Protein AF-A0A938YT80-F1 (afdb_monomer_lite)

Sequence (241 aa):
METKIYAFLLITLIIGLVGGYIVGSISQQNQAPTLDEAIDAKNEQIATLQSEVQSLNDQIDTKNQQITTLQSEVQNIEEQIDTKNSQIASLQTEVQSLNNQIDAKNEQIATLQSEVQSLNNEIDVKNQQILALELEVDELRVSLEVEGVVWDVAADTANITIRNTGGVNVTITSISLQETYPGAPWIPDTSPDATGWINVGDNKVFVWDGSAVYDLLPATSYAINIDYASIYDTQYLDGTP

Secondary structure (DSSP, 8-state):
-HHHHHHHHHHHHHHHHHHHHHHHHHHHHHHHHHHHHHHHHHHHHHHHHHHHHHHHHHHHHHHHHHHHHHHHHHHHHHHHHHHHHHHHHHHHHHHHHHHHHHHHHHHHHHHHHHHHHHHHHHHHHHHHHHHHHHHHHHHH---EEEEEEEEETTTTEEEEEEEE-SSS-EEE---------S---EEE--STT--SEEE-SSS----------EEE-TT-EEEEEEE--------------

pLDDT: mean 76.22, std 22.53, range [29.78, 98.75]

Structure (mmCIF, N/CA/C/O backbone):
data_AF-A0A938YT80-F1
#
_entry.id   AF-A0A938YT80-F1
#
loop_
_atom_site.group_PDB
_atom_site.id
_atom_site.type_symbol
_atom_site.label_atom_id
_atom_site.label_alt_id
_atom_site.label_comp_id
_atom_site.label_asym_id
_atom_site.label_entity_id
_atom_site.label_seq_id
_atom_site.pdbx_PDB_ins_code
_atom_site.Cartn_x
_atom_site.Cartn_y
_atom_site.Cartn_z
_atom_site.occupancy
_atom_site.B_iso_or_equiv
_atom_site.auth_seq_id
_atom_site.auth_comp_id
_atom_site.auth_asym_id
_atom_site.auth_atom_id
_atom_site.pdbx_PDB_model_num
ATOM 1 N N . MET A 1 1 ? -78.132 -20.299 126.924 1.00 60.69 1 MET A N 1
ATOM 2 C CA . MET A 1 1 ? -77.155 -21.183 126.241 1.00 60.69 1 MET A CA 1
ATOM 3 C C . MET A 1 1 ? -76.872 -20.703 124.815 1.00 60.69 1 MET A C 1
ATOM 5 O O . MET A 1 1 ? -75.733 -20.772 124.378 1.00 60.69 1 MET A O 1
ATOM 9 N N . GLU A 1 2 ? -77.868 -20.125 124.141 1.00 69.56 2 GLU A N 1
ATOM 10 C CA . GLU A 1 2 ? -77.816 -19.699 122.734 1.00 69.56 2 GLU A CA 1
ATOM 11 C C . GLU A 1 2 ? -76.796 -18.587 122.415 1.00 69.56 2 GLU A C 1
ATOM 13 O O . GLU A 1 2 ? -76.057 -18.702 121.443 1.00 69.56 2 GLU A O 1
ATOM 18 N N . THR A 1 3 ? -76.644 -17.555 123.253 1.00 73.75 3 THR A N 1
ATOM 19 C CA . THR A 1 3 ? -75.753 -16.406 122.963 1.00 73.75 3 THR A CA 1
ATOM 20 C C . THR A 1 3 ? -74.271 -16.784 122.844 1.00 73.75 3 THR A C 1
ATOM 22 O O . THR A 1 3 ? -73.545 -16.208 122.039 1.00 73.75 3 THR A O 1
ATOM 25 N N . LYS A 1 4 ? -73.808 -17.782 123.612 1.00 71.81 4 LYS A N 1
ATOM 26 C CA . LYS A 1 4 ? -72.415 -18.264 123.549 1.00 71.81 4 LYS A CA 1
ATOM 27 C C . LYS A 1 4 ? -72.136 -19.066 122.274 1.00 71.81 4 LYS A C 1
ATOM 29 O O . LYS A 1 4 ? -71.022 -19.017 121.764 1.00 71.81 4 LYS A O 1
ATOM 34 N N . ILE A 1 5 ? -73.147 -19.765 121.756 1.00 77.94 5 ILE A N 1
ATOM 35 C CA . ILE A 1 5 ? -73.054 -20.541 120.514 1.00 77.94 5 ILE A CA 1
ATOM 36 C C . ILE A 1 5 ? -72.984 -19.590 119.317 1.00 77.94 5 ILE A C 1
ATOM 38 O O . ILE A 1 5 ? -72.096 -19.736 118.483 1.00 77.94 5 ILE A O 1
ATOM 42 N N . TYR A 1 6 ? -73.835 -18.559 119.277 1.00 78.62 6 TYR A N 1
ATOM 43 C CA . TYR A 1 6 ? -73.759 -17.524 118.241 1.00 78.62 6 TYR A CA 1
ATOM 44 C C . TYR A 1 6 ? -72.433 -16.760 118.274 1.00 78.62 6 TYR A C 1
ATOM 46 O O . TYR A 1 6 ? -71.852 -16.523 117.222 1.00 78.62 6 TYR A O 1
ATOM 54 N N . ALA A 1 7 ? -71.911 -16.434 119.461 1.00 77.38 7 ALA A N 1
ATOM 55 C CA . ALA A 1 7 ? -70.604 -15.790 119.589 1.00 77.38 7 ALA A CA 1
ATOM 56 C C . ALA A 1 7 ? -69.466 -16.676 119.053 1.00 77.38 7 ALA A C 1
ATOM 58 O O . ALA A 1 7 ? -68.596 -16.190 118.338 1.00 77.38 7 ALA A O 1
ATOM 59 N N . PHE A 1 8 ? -69.489 -17.980 119.340 1.00 80.50 8 PHE A N 1
ATOM 60 C CA . PHE A 1 8 ? -68.495 -18.924 118.825 1.00 80.50 8 PHE A CA 1
ATOM 61 C C . PHE A 1 8 ? -68.584 -19.098 117.299 1.00 80.50 8 PHE A C 1
ATOM 63 O O . PHE A 1 8 ? -67.564 -19.083 116.609 1.00 80.50 8 PHE A O 1
ATOM 70 N N . LEU A 1 9 ? -69.798 -19.202 116.752 1.00 81.88 9 LEU A N 1
ATOM 71 C CA . LEU A 1 9 ? -70.026 -19.272 115.304 1.00 81.88 9 LEU A CA 1
ATOM 72 C C . LEU A 1 9 ? -69.608 -17.980 114.589 1.00 81.88 9 LEU A C 1
ATOM 74 O O . LEU A 1 9 ? -69.009 -18.030 113.520 1.00 81.88 9 LEU A O 1
ATOM 78 N N . LEU A 1 10 ? -69.854 -16.820 115.199 1.00 82.25 10 LEU A N 1
ATOM 79 C CA . LEU A 1 10 ? -69.420 -15.533 114.663 1.00 82.25 10 LEU A CA 1
ATOM 80 C C . LEU A 1 10 ? -67.891 -15.413 114.671 1.00 82.25 10 LEU A C 1
ATOM 82 O O . LEU A 1 10 ? -67.305 -14.985 113.685 1.00 82.25 10 LEU A O 1
ATOM 86 N N . ILE A 1 11 ? -67.232 -15.826 115.756 1.00 82.31 11 ILE A N 1
ATOM 87 C CA . ILE A 1 11 ? -65.767 -15.797 115.868 1.00 82.31 11 ILE A CA 1
ATOM 88 C C . ILE A 1 11 ? -65.125 -16.735 114.843 1.00 82.31 11 ILE A C 1
ATOM 90 O O . ILE A 1 11 ? -64.174 -16.344 114.174 1.00 82.31 11 ILE A O 1
ATOM 94 N N . THR A 1 12 ? -65.652 -17.948 114.673 1.00 79.75 12 THR A N 1
ATOM 95 C CA . THR A 1 12 ? -65.137 -18.901 113.674 1.00 79.75 12 THR A CA 1
ATOM 96 C C . THR A 1 12 ? -65.357 -18.412 112.241 1.00 79.75 12 THR A C 1
ATOM 98 O O . THR A 1 12 ? -64.448 -18.531 111.420 1.00 79.75 12 THR A O 1
ATOM 101 N N . LEU A 1 13 ? -66.497 -17.775 111.951 1.00 85.06 13 LEU A N 1
ATOM 102 C CA . LEU A 1 13 ? -66.758 -17.118 110.668 1.00 85.06 13 LEU A CA 1
ATOM 103 C C . LEU A 1 13 ? -65.791 -15.951 110.416 1.00 85.06 13 LEU A C 1
ATOM 105 O O . LEU A 1 13 ? -65.228 -15.846 109.329 1.00 85.06 13 LEU A O 1
ATOM 109 N N . ILE A 1 14 ? -65.565 -15.098 111.419 1.00 84.06 14 ILE A N 1
ATOM 110 C CA . ILE A 1 14 ? -64.641 -13.961 111.325 1.00 84.06 14 ILE A CA 1
ATOM 111 C C . ILE A 1 14 ? -63.209 -14.456 111.109 1.00 84.06 14 ILE A C 1
ATOM 113 O O . ILE A 1 14 ? -62.529 -13.949 110.225 1.00 84.06 14 ILE A O 1
ATOM 117 N N . ILE A 1 15 ? -62.754 -15.470 111.850 1.00 83.00 15 ILE A N 1
ATOM 118 C CA . ILE A 1 15 ? -61.419 -16.061 111.671 1.00 83.00 15 ILE A CA 1
ATOM 119 C C . ILE A 1 15 ? -61.283 -16.683 110.276 1.00 83.00 15 ILE A C 1
ATOM 121 O O . ILE A 1 15 ? -60.249 -16.505 109.639 1.00 83.00 15 ILE A O 1
ATOM 125 N N . GLY A 1 16 ? -62.318 -17.364 109.773 1.00 83.31 16 GLY A N 1
ATOM 126 C CA . GLY A 1 16 ? -62.326 -17.925 108.420 1.00 83.31 16 GLY A CA 1
ATOM 127 C C . GLY A 1 16 ? -62.249 -16.853 107.328 1.00 83.31 16 GLY A C 1
ATOM 128 O O . GLY A 1 16 ? -61.455 -16.982 106.397 1.00 83.31 16 GLY A O 1
ATOM 129 N N . LEU A 1 17 ? -63.016 -15.767 107.465 1.00 86.31 17 LEU A N 1
ATOM 130 C CA . LEU A 1 17 ? -63.001 -14.639 106.528 1.00 86.31 17 LEU A CA 1
ATOM 131 C C . LEU A 1 17 ? -61.673 -13.872 106.569 1.00 86.31 17 LEU A C 1
ATOM 133 O O . LEU A 1 17 ? -61.097 -13.586 105.521 1.00 86.31 17 LEU A O 1
ATOM 137 N N . VAL A 1 18 ? -61.162 -13.575 107.766 1.00 85.69 18 VAL A N 1
ATOM 138 C CA . VAL A 1 18 ? -59.881 -12.880 107.958 1.00 85.69 18 VAL A CA 1
ATOM 139 C C . VAL A 1 18 ? -58.722 -13.753 107.472 1.00 85.69 18 VAL A C 1
ATOM 141 O O . VAL A 1 18 ? -57.864 -13.269 106.742 1.00 85.69 18 VAL A O 1
ATOM 144 N N . GLY A 1 19 ? -58.721 -15.049 107.793 1.00 82.62 19 GLY A N 1
ATOM 145 C CA . GLY A 1 19 ? -57.718 -16.003 107.319 1.00 82.62 19 GLY A CA 1
ATOM 146 C C . GLY A 1 19 ? -57.723 -16.157 105.797 1.00 82.62 19 GLY A C 1
ATOM 147 O O . GLY A 1 19 ? -56.664 -16.101 105.178 1.00 82.62 19 GLY A O 1
ATOM 148 N N . GLY A 1 20 ? -58.903 -16.272 105.177 1.00 83.25 20 GLY A N 1
ATOM 149 C CA . GLY A 1 20 ? -59.042 -16.332 103.719 1.00 83.25 20 GLY A CA 1
ATOM 150 C C . GLY A 1 20 ? -58.566 -15.055 103.019 1.00 83.25 20 GLY A C 1
ATOM 151 O O . GLY A 1 20 ? -57.845 -15.133 102.026 1.00 83.25 20 GLY A O 1
ATOM 152 N N . TYR A 1 21 ? -58.899 -13.882 103.567 1.00 82.94 21 TYR A N 1
ATOM 153 C CA . TYR A 1 21 ? -58.422 -12.594 103.057 1.00 82.94 21 TYR A CA 1
ATOM 154 C C . TYR A 1 21 ? -56.897 -12.462 103.164 1.00 82.94 21 TYR A C 1
ATOM 156 O O . TYR A 1 21 ? -56.249 -12.070 102.194 1.00 82.94 21 TYR A O 1
ATOM 164 N N . ILE A 1 22 ? -56.307 -12.839 104.305 1.00 81.88 22 ILE A N 1
ATOM 165 C CA . ILE A 1 22 ? -54.854 -12.791 104.534 1.00 81.88 22 ILE A CA 1
ATOM 166 C C . ILE A 1 22 ? -54.115 -13.749 103.589 1.00 81.88 22 ILE A C 1
ATOM 168 O O . ILE A 1 22 ? -53.151 -13.355 102.942 1.00 81.88 22 ILE A O 1
ATOM 172 N N . VAL A 1 23 ? -54.575 -14.994 103.445 1.00 80.25 23 VAL A N 1
ATOM 173 C CA . VAL A 1 23 ? -53.939 -15.968 102.540 1.00 80.25 23 VAL A CA 1
ATOM 174 C C . VAL A 1 23 ? -54.066 -15.538 101.076 1.00 80.25 23 VAL A C 1
ATOM 176 O O . VAL A 1 23 ? -53.099 -15.644 100.320 1.00 80.25 23 VAL A O 1
ATOM 179 N N . GLY A 1 24 ? -55.225 -15.007 100.674 1.00 78.00 24 GLY A N 1
ATOM 180 C CA . GLY A 1 24 ? -55.437 -14.481 99.323 1.00 78.00 24 GLY A CA 1
ATOM 181 C C . GLY A 1 24 ? -54.550 -13.274 99.003 1.00 78.00 24 GLY A C 1
ATOM 182 O O . GLY A 1 24 ? -54.001 -13.193 97.906 1.00 78.00 24 GLY A O 1
ATOM 183 N N . SER A 1 25 ? -54.351 -12.373 99.969 1.00 72.50 25 SER A N 1
ATOM 184 C CA . SER A 1 25 ? -53.478 -11.201 99.811 1.00 72.50 25 SER A CA 1
ATOM 185 C C . SER A 1 25 ? -51.989 -11.564 99.819 1.00 72.50 25 SER A C 1
ATOM 187 O O . SER A 1 25 ? -51.255 -11.059 98.976 1.00 72.50 25 SER A O 1
ATOM 189 N N . ILE A 1 26 ? -51.550 -12.510 100.658 1.00 72.06 26 ILE A N 1
ATOM 190 C CA . ILE A 1 26 ? -50.175 -13.048 100.629 1.00 72.06 26 ILE A CA 1
ATOM 191 C C . ILE A 1 26 ? -49.886 -13.762 99.299 1.00 72.06 26 ILE A C 1
ATOM 193 O O . ILE A 1 26 ? -48.804 -13.617 98.734 1.00 72.06 26 ILE A O 1
ATOM 197 N N . SER A 1 27 ? -50.856 -14.509 98.765 1.00 72.69 27 SER A N 1
ATOM 198 C CA . SER A 1 27 ? -50.700 -15.207 97.481 1.00 72.69 27 SER A CA 1
ATOM 199 C C . SER A 1 27 ? -50.581 -14.228 96.308 1.00 72.69 27 SER A C 1
ATOM 201 O O . SER A 1 27 ? -49.706 -14.404 95.467 1.00 72.69 27 SER A O 1
ATOM 203 N N . GLN A 1 28 ? -51.390 -13.160 96.280 1.00 69.62 28 GLN A N 1
ATOM 204 C CA . GLN A 1 28 ? -51.255 -12.079 95.290 1.00 69.62 28 GLN A CA 1
ATOM 205 C C . GLN A 1 28 ? -49.932 -11.315 95.440 1.00 69.62 28 GLN A C 1
ATOM 207 O O . GLN A 1 28 ? -49.276 -11.024 94.442 1.00 69.62 28 GLN A O 1
ATOM 212 N N . GLN A 1 29 ? -49.508 -11.037 96.676 1.00 68.44 29 GLN A N 1
ATOM 213 C CA . GLN A 1 29 ? -48.247 -10.353 96.961 1.00 68.44 29 GLN A CA 1
ATOM 214 C C . GLN A 1 29 ? -47.021 -11.175 96.546 1.00 68.44 29 GLN A C 1
ATOM 216 O O . GLN A 1 29 ? -46.015 -10.587 96.179 1.00 68.44 29 GLN A O 1
ATOM 221 N N . ASN A 1 30 ? -47.096 -12.508 96.556 1.00 69.06 30 ASN A N 1
ATOM 222 C CA . ASN A 1 30 ? -46.019 -13.375 96.068 1.00 69.06 30 ASN A CA 1
ATOM 223 C C . ASN A 1 30 ? -46.041 -13.577 94.541 1.00 69.06 30 ASN A C 1
ATOM 225 O O . ASN A 1 30 ? -45.042 -14.005 93.973 1.00 69.06 30 ASN A O 1
ATOM 229 N N . GLN A 1 31 ? -47.152 -13.264 93.869 1.00 68.88 31 GLN A N 1
ATOM 230 C CA . GLN A 1 31 ? -47.296 -13.394 92.415 1.00 68.88 31 GLN A CA 1
ATOM 231 C C . GLN A 1 31 ? -46.838 -12.128 91.667 1.00 68.88 31 GLN A C 1
ATOM 233 O O . GLN A 1 31 ? -46.284 -12.229 90.574 1.00 68.88 31 GLN A O 1
ATOM 238 N N . ALA A 1 32 ? -47.002 -10.946 92.270 1.00 61.72 32 ALA A N 1
ATOM 239 C CA . ALA A 1 32 ? -46.537 -9.675 91.704 1.00 61.72 32 ALA A CA 1
ATOM 240 C C . ALA A 1 32 ? -45.006 -9.612 91.450 1.00 61.72 32 ALA A C 1
ATOM 242 O O . ALA A 1 32 ? -44.636 -9.294 90.323 1.00 61.72 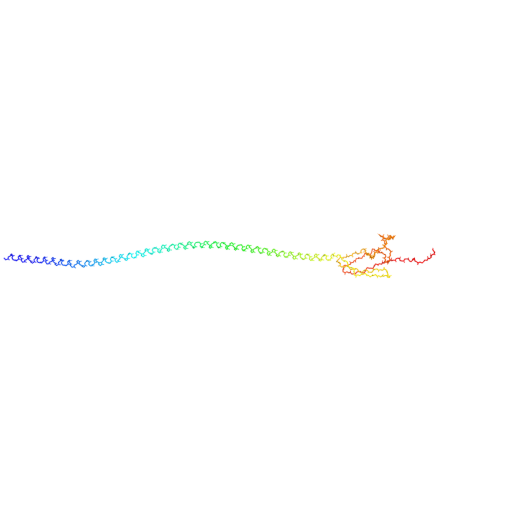32 ALA A O 1
ATOM 243 N N . PRO A 1 33 ? -44.118 -10.030 92.383 1.00 69.38 33 PRO A N 1
ATOM 244 C CA . PRO A 1 33 ? -42.668 -10.048 92.164 1.00 69.38 33 PRO A CA 1
ATOM 245 C C . PRO A 1 33 ? -42.258 -10.898 90.956 1.00 69.38 33 PRO A C 1
ATOM 247 O O . PRO A 1 33 ? -41.375 -10.519 90.198 1.00 69.38 33 PRO A O 1
ATOM 250 N N . THR A 1 34 ? -42.942 -12.025 90.731 1.00 77.88 34 THR A N 1
ATOM 251 C CA . THR A 1 34 ? -42.643 -12.930 89.606 1.00 77.88 34 THR A CA 1
ATOM 252 C C . THR A 1 34 ? -43.107 -12.391 88.252 1.00 77.88 34 THR A C 1
ATOM 254 O O . THR A 1 34 ? -42.567 -12.768 87.214 1.00 77.88 34 THR A O 1
ATOM 257 N N . LEU A 1 35 ? -44.121 -11.520 88.248 1.00 84.69 35 LEU A N 1
ATOM 258 C CA . LEU A 1 35 ? -44.605 -10.866 87.037 1.00 84.69 35 LEU A CA 1
ATOM 259 C C . LEU A 1 35 ? -43.692 -9.695 86.652 1.00 84.69 35 LEU A C 1
ATOM 261 O O . LEU A 1 35 ? -43.399 -9.535 85.470 1.00 84.69 35 LEU A O 1
ATOM 265 N N . AS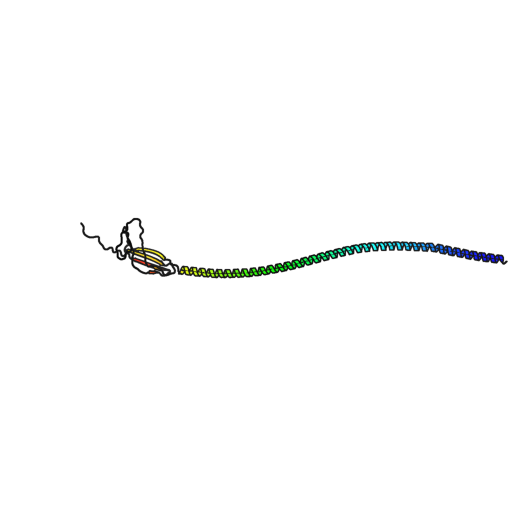P A 1 36 ? -43.211 -8.935 87.639 1.00 88.25 36 ASP A N 1
ATOM 266 C CA . ASP A 1 36 ? -42.256 -7.839 87.441 1.00 88.25 36 ASP A CA 1
ATOM 267 C C . ASP A 1 36 ? -40.928 -8.359 86.865 1.00 88.25 36 ASP A C 1
ATOM 269 O O . ASP A 1 36 ? -40.469 -7.859 85.841 1.00 88.25 36 ASP A O 1
ATOM 273 N N . GLU A 1 37 ? -40.380 -9.452 87.413 1.00 89.19 37 GLU A N 1
ATOM 274 C CA . GLU A 1 37 ? -39.181 -10.113 86.865 1.00 89.19 37 GLU A CA 1
ATOM 275 C C . GLU A 1 37 ? -39.373 -10.574 85.406 1.00 89.19 37 GLU A C 1
ATOM 277 O O . GLU A 1 37 ? -38.472 -10.453 84.572 1.00 89.19 37 GLU A O 1
ATOM 282 N N . ALA A 1 38 ? -40.559 -11.090 85.066 1.00 90.56 38 ALA A N 1
ATOM 283 C CA . ALA A 1 38 ? -40.876 -11.508 83.702 1.00 90.56 38 ALA A CA 1
ATOM 284 C C . ALA A 1 38 ? -41.028 -10.316 82.740 1.00 90.56 38 ALA A C 1
ATOM 286 O O . ALA A 1 38 ? -40.649 -10.422 81.569 1.00 90.56 38 ALA A O 1
ATOM 287 N N . ILE A 1 39 ? -41.578 -9.194 83.214 1.00 93.38 39 ILE A N 1
ATOM 288 C CA . ILE A 1 39 ? -41.675 -7.941 82.458 1.00 93.38 39 ILE A CA 1
ATOM 289 C C . ILE A 1 39 ? -40.276 -7.379 82.200 1.00 93.38 39 ILE A C 1
ATOM 291 O O . ILE A 1 39 ? -39.971 -7.044 81.056 1.00 93.38 39 ILE A O 1
ATOM 295 N N . ASP A 1 40 ? -39.410 -7.345 83.212 1.00 93.94 40 ASP A N 1
ATOM 296 C CA . ASP A 1 40 ? -38.034 -6.863 83.083 1.00 93.94 40 ASP A CA 1
ATOM 297 C C . ASP A 1 40 ? -37.236 -7.704 82.080 1.00 93.94 40 ASP A C 1
ATOM 299 O O . ASP A 1 40 ? -36.654 -7.157 81.141 1.00 93.94 40 ASP A O 1
ATOM 303 N N . ALA A 1 41 ? -37.318 -9.035 82.170 1.00 93.31 41 ALA A N 1
ATOM 304 C CA . ALA A 1 41 ? -36.686 -9.930 81.199 1.00 93.31 41 ALA A CA 1
ATOM 305 C C . ALA A 1 41 ? -37.204 -9.708 79.764 1.00 93.31 41 ALA A C 1
ATOM 307 O O . ALA A 1 41 ? -36.449 -9.783 78.789 1.00 93.31 41 ALA A O 1
ATOM 308 N N . LYS A 1 42 ? -38.503 -9.418 79.599 1.00 95.00 42 LYS A N 1
ATOM 309 C CA . LYS A 1 42 ? -39.074 -9.079 78.288 1.00 95.00 42 LYS A CA 1
ATOM 310 C C . LYS A 1 42 ? -38.614 -7.715 77.791 1.00 95.00 42 LYS A C 1
ATOM 312 O O . LYS A 1 42 ? -38.347 -7.591 76.597 1.00 95.00 42 LYS A O 1
ATOM 317 N N . ASN A 1 43 ? -38.481 -6.728 78.669 1.00 95.62 43 ASN A N 1
ATOM 318 C CA . ASN A 1 43 ? -37.956 -5.409 78.325 1.00 95.62 43 ASN A CA 1
ATOM 319 C C . ASN A 1 43 ? -36.491 -5.492 77.874 1.00 95.62 43 ASN A C 1
ATOM 321 O O . ASN A 1 43 ? -36.140 -4.891 76.861 1.00 95.62 43 ASN A O 1
ATOM 325 N N . GLU A 1 44 ? -35.659 -6.295 78.543 1.00 96.12 44 GLU A N 1
ATOM 326 C CA . GLU A 1 44 ? -34.282 -6.568 78.105 1.00 96.12 44 GLU A CA 1
ATOM 327 C C . GLU A 1 44 ? -34.239 -7.258 76.734 1.00 96.12 44 GLU A C 1
ATOM 329 O O . GLU A 1 44 ? -33.459 -6.874 75.855 1.00 96.12 44 GLU A O 1
ATOM 334 N N . GLN A 1 45 ? -35.115 -8.244 76.509 1.00 96.50 45 GLN A N 1
ATOM 335 C CA . GLN A 1 45 ? -35.233 -8.911 75.212 1.00 96.50 45 GLN A CA 1
ATOM 336 C C . GLN A 1 45 ? -35.650 -7.925 74.107 1.00 96.50 45 GLN A C 1
ATOM 338 O O . GLN A 1 45 ? -35.090 -7.955 73.011 1.00 96.50 45 GLN A O 1
ATOM 343 N N . ILE A 1 46 ? -36.606 -7.034 74.389 1.00 96.62 46 ILE A N 1
ATOM 344 C CA . ILE A 1 46 ? -37.040 -5.981 73.462 1.00 96.62 46 ILE A CA 1
ATOM 345 C C . ILE A 1 46 ? -35.887 -5.022 73.161 1.00 96.62 46 ILE A C 1
ATOM 347 O O . ILE A 1 46 ? -35.646 -4.735 71.992 1.00 96.62 46 ILE A O 1
ATOM 351 N N . ALA A 1 47 ? -35.147 -4.569 74.175 1.00 96.56 47 ALA A N 1
ATOM 352 C CA . ALA A 1 47 ? -34.006 -3.673 73.992 1.00 96.56 47 ALA A CA 1
ATOM 353 C C . ALA A 1 47 ? -32.895 -4.314 73.136 1.00 96.56 47 ALA A C 1
ATOM 355 O O . ALA A 1 47 ? -32.301 -3.660 72.273 1.00 96.56 47 ALA A O 1
ATOM 356 N N . THR A 1 48 ? -32.658 -5.615 73.324 1.00 97.50 48 THR A N 1
ATOM 357 C CA . THR A 1 48 ? -31.708 -6.392 72.513 1.00 97.50 48 THR A CA 1
ATOM 358 C C . THR A 1 48 ? -32.162 -6.466 71.055 1.00 97.50 48 THR A C 1
ATOM 360 O O . THR A 1 48 ? -31.401 -6.113 70.157 1.00 97.50 48 THR A O 1
ATOM 363 N N . LEU A 1 49 ? -33.422 -6.840 70.812 1.00 97.69 49 LEU A N 1
ATOM 364 C CA . LEU A 1 49 ? -33.991 -6.903 69.461 1.00 97.69 49 LEU A CA 1
ATOM 365 C C . LEU A 1 49 ? -34.006 -5.531 68.774 1.00 97.69 49 LEU A C 1
ATOM 367 O O . LEU A 1 49 ? -33.724 -5.439 67.585 1.00 97.69 49 LEU A O 1
ATOM 371 N N . GLN A 1 50 ? -34.297 -4.453 69.507 1.00 97.38 50 GLN A N 1
ATOM 372 C CA . GLN A 1 50 ? -34.224 -3.087 68.979 1.00 97.38 50 GLN A CA 1
ATOM 373 C C . GLN A 1 50 ? -32.802 -2.732 68.527 1.00 97.38 50 GLN A C 1
ATOM 375 O O . GLN A 1 50 ? -32.629 -2.128 67.470 1.00 97.38 50 GLN A O 1
ATOM 380 N N . SER A 1 51 ? -31.791 -3.151 69.290 1.00 97.50 51 SER A N 1
ATOM 381 C CA . SER A 1 51 ? -30.383 -2.949 68.933 1.00 97.50 51 SER A CA 1
ATOM 382 C C . SER A 1 51 ? -29.977 -3.763 67.698 1.00 97.50 51 SER A C 1
ATOM 384 O O . SER A 1 51 ? -29.299 -3.239 66.815 1.00 97.50 51 SER A O 1
ATOM 386 N N . GLU A 1 52 ? -30.428 -5.017 67.583 1.00 97.81 52 GLU A N 1
ATOM 387 C CA . GLU A 1 52 ? -30.209 -5.840 66.383 1.00 97.81 52 GLU A CA 1
ATOM 388 C C . GLU A 1 52 ? -30.882 -5.239 65.145 1.00 97.81 52 GLU A C 1
ATOM 390 O O . GLU A 1 52 ? -30.259 -5.158 64.087 1.00 97.81 52 GLU A O 1
ATOM 395 N N . VAL A 1 53 ? -32.125 -4.764 65.275 1.00 97.88 53 VAL A N 1
ATOM 396 C CA . VAL A 1 53 ? -32.847 -4.088 64.187 1.00 97.88 53 VAL A CA 1
ATOM 397 C C . VAL A 1 53 ? -32.097 -2.839 63.733 1.00 97.88 53 VAL A C 1
ATOM 399 O O . VAL A 1 53 ? -31.939 -2.639 62.530 1.00 97.88 53 VAL A O 1
ATOM 402 N N . GLN A 1 54 ? -31.586 -2.028 64.665 1.00 97.88 54 GLN A N 1
ATOM 403 C CA . GLN A 1 54 ? -30.779 -0.861 64.308 1.00 97.88 54 GLN A CA 1
ATOM 404 C C . GLN A 1 54 ? -29.507 -1.270 63.555 1.00 97.88 54 GLN A C 1
ATOM 406 O O . GLN A 1 54 ? -29.217 -0.713 62.500 1.00 97.88 54 GLN A O 1
ATOM 411 N N . SER A 1 55 ? -28.790 -2.289 64.037 1.00 98.25 55 SER A N 1
ATOM 412 C CA . SER A 1 55 ? -27.584 -2.786 63.367 1.00 98.25 55 SER A CA 1
ATOM 413 C C . SER A 1 55 ? -27.865 -3.324 61.959 1.00 98.25 55 SER A C 1
ATOM 415 O O . SER A 1 55 ? -27.070 -3.110 61.042 1.00 98.25 55 SER A O 1
ATOM 417 N N . LEU A 1 56 ? -28.990 -4.015 61.763 1.00 98.31 56 LEU A N 1
ATOM 418 C CA . LEU A 1 56 ? -29.406 -4.501 60.447 1.00 98.31 56 LEU A CA 1
ATOM 419 C C . LEU A 1 56 ? -29.772 -3.348 59.505 1.00 98.31 56 LEU A C 1
ATOM 421 O O . LEU A 1 56 ? -29.411 -3.405 58.330 1.00 98.31 56 LEU A O 1
ATOM 425 N N . ASN A 1 57 ? -30.426 -2.297 60.006 1.00 98.19 57 ASN A N 1
ATOM 426 C CA . ASN A 1 57 ? -30.721 -1.100 59.215 1.00 98.19 57 ASN A CA 1
ATOM 427 C C . ASN A 1 57 ? -29.434 -0.403 58.754 1.00 98.19 57 ASN A C 1
ATOM 429 O O . ASN A 1 57 ? -29.292 -0.119 57.567 1.00 98.19 57 ASN A O 1
ATOM 433 N N . ASP A 1 58 ? -28.451 -0.235 59.642 1.00 98.38 58 ASP A N 1
ATOM 434 C CA . ASP A 1 58 ? -27.159 0.372 59.290 1.00 98.38 58 ASP A CA 1
ATOM 435 C C . ASP A 1 58 ? -26.407 -0.462 58.225 1.00 98.38 58 ASP A C 1
ATOM 437 O O . ASP A 1 58 ? -25.764 0.071 57.310 1.00 98.38 58 ASP A O 1
ATOM 441 N N . GLN A 1 59 ? -26.506 -1.796 58.305 1.00 98.50 59 GLN A N 1
ATOM 442 C CA . GLN A 1 59 ? -25.960 -2.703 57.292 1.00 98.50 59 GLN A CA 1
ATOM 443 C C . GLN A 1 59 ? -26.690 -2.579 55.950 1.00 98.50 59 GLN A C 1
ATOM 445 O O . GLN A 1 59 ? -26.031 -2.565 54.907 1.00 98.50 59 GLN A O 1
ATOM 450 N N . ILE A 1 60 ? -28.023 -2.476 55.958 1.00 98.38 60 ILE A N 1
ATOM 451 C CA . ILE A 1 60 ? -28.833 -2.246 54.753 1.00 98.38 60 ILE A CA 1
ATOM 452 C C . ILE A 1 60 ? -28.430 -0.927 54.093 1.00 98.38 60 ILE A C 1
ATOM 454 O O . ILE A 1 60 ? -28.166 -0.911 52.892 1.00 98.38 60 ILE A O 1
ATOM 458 N N . ASP A 1 61 ? -28.297 0.151 54.862 1.00 98.44 61 ASP A N 1
ATOM 459 C CA . ASP A 1 61 ? -27.901 1.461 54.340 1.00 98.44 61 ASP A CA 1
ATOM 460 C C . ASP A 1 61 ? -26.504 1.420 53.715 1.00 98.44 61 ASP A C 1
ATOM 462 O O . ASP A 1 61 ? -26.295 1.909 52.601 1.00 98.44 61 ASP A O 1
ATOM 466 N N . THR A 1 62 ? -25.561 0.740 54.371 1.00 98.56 62 THR A N 1
ATOM 467 C CA . THR A 1 62 ? -24.214 0.519 53.827 1.00 98.56 62 THR A CA 1
ATOM 468 C C . THR A 1 62 ? -24.261 -0.267 52.513 1.00 98.56 62 THR A C 1
ATOM 470 O O . THR A 1 62 ? -23.575 0.079 51.548 1.00 98.56 62 THR A O 1
ATOM 473 N N . LYS A 1 63 ? -25.076 -1.326 52.438 1.00 98.50 63 LYS A N 1
ATOM 474 C CA . LYS A 1 63 ? -25.232 -2.132 51.218 1.00 98.50 63 LYS A CA 1
ATOM 475 C C . LYS A 1 63 ? -25.889 -1.343 50.091 1.00 98.50 63 LYS A C 1
ATOM 477 O O . LYS A 1 63 ? -25.444 -1.453 48.953 1.00 98.50 63 LYS A O 1
ATOM 482 N N . ASN A 1 64 ? -26.875 -0.507 50.397 1.00 98.56 64 ASN A N 1
ATOM 483 C CA . ASN A 1 64 ? -27.519 0.368 49.420 1.00 98.56 64 ASN A CA 1
ATOM 484 C C . ASN A 1 64 ? -26.534 1.389 48.836 1.00 98.56 64 ASN A C 1
ATOM 486 O O . ASN A 1 64 ? -26.529 1.616 47.628 1.00 98.56 64 ASN A O 1
ATOM 490 N N . GLN A 1 65 ? -25.647 1.956 49.658 1.00 98.56 65 GLN A N 1
ATOM 491 C CA . GLN A 1 65 ? -24.578 2.830 49.165 1.00 98.56 65 G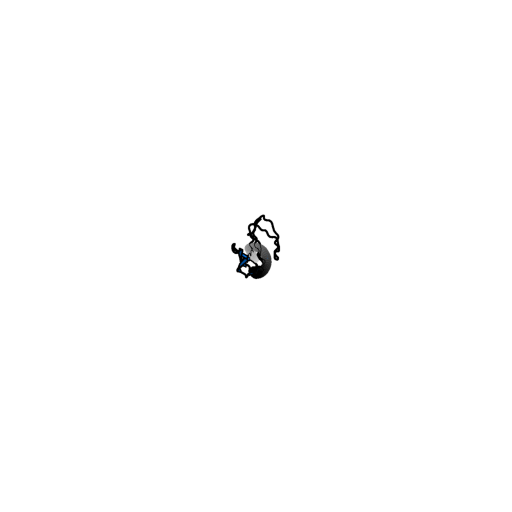LN A CA 1
ATOM 492 C C . GLN A 1 65 ? -23.609 2.076 48.242 1.00 98.56 65 GLN A C 1
ATOM 494 O O . GLN A 1 65 ? -23.282 2.573 47.167 1.00 98.56 65 GLN A O 1
ATOM 499 N N . GLN A 1 66 ? -23.205 0.854 48.612 1.00 98.69 66 GLN A N 1
ATOM 500 C CA . GLN A 1 66 ? -22.356 0.004 47.765 1.00 98.69 66 GLN A CA 1
ATOM 501 C C . GLN A 1 66 ? -23.016 -0.312 46.416 1.00 98.69 66 GLN A C 1
ATOM 503 O O . GLN A 1 66 ? -22.347 -0.256 45.387 1.00 98.69 66 GLN A O 1
ATOM 508 N N . ILE A 1 67 ? -24.319 -0.609 46.410 1.00 98.62 67 ILE A N 1
ATOM 509 C CA . ILE A 1 67 ? -25.085 -0.863 45.182 1.00 98.62 67 ILE A CA 1
ATOM 510 C C . ILE A 1 67 ? -25.077 0.372 44.277 1.00 98.62 67 ILE A C 1
ATOM 512 O O . ILE A 1 67 ? -24.765 0.242 43.097 1.00 98.62 67 ILE A O 1
ATOM 516 N N . THR A 1 68 ? -25.349 1.562 44.818 1.00 98.62 68 THR A N 1
ATOM 517 C CA . THR A 1 68 ? -25.337 2.817 44.047 1.00 98.62 68 THR A CA 1
ATOM 518 C C . THR A 1 68 ? -23.964 3.101 43.427 1.00 98.62 68 THR A C 1
ATOM 520 O O . THR A 1 68 ? -23.874 3.502 42.263 1.00 98.62 68 THR A O 1
ATOM 523 N N . THR A 1 69 ? -22.880 2.855 44.170 1.00 98.62 69 THR A N 1
ATOM 524 C CA . THR A 1 69 ? -21.514 2.991 43.644 1.00 98.62 69 THR A CA 1
ATOM 525 C C . THR A 1 69 ? -21.266 2.012 42.501 1.00 98.62 69 THR A C 1
ATOM 527 O O . THR A 1 69 ? -20.848 2.431 41.425 1.00 98.62 69 THR A O 1
ATOM 530 N N . LEU A 1 70 ? -21.588 0.728 42.690 1.00 98.75 70 LEU A N 1
ATOM 531 C CA . LEU A 1 70 ? -21.400 -0.297 41.659 1.00 98.75 70 LEU A CA 1
ATOM 532 C C . LEU A 1 70 ? -22.229 -0.014 40.400 1.00 98.75 70 LEU A C 1
ATOM 534 O O . LEU A 1 70 ? -21.739 -0.206 39.294 1.00 98.75 70 LEU A O 1
ATOM 538 N N . GLN A 1 71 ? -23.461 0.479 40.543 1.00 98.69 71 GLN A N 1
ATOM 539 C CA . GLN A 1 71 ? -24.285 0.901 39.405 1.00 98.69 71 GLN A CA 1
ATOM 540 C C . GLN A 1 71 ? -23.625 2.033 38.609 1.00 98.69 71 GLN A C 1
ATOM 542 O O . GLN A 1 71 ? -23.649 2.014 37.381 1.00 98.69 71 GLN A O 1
ATOM 547 N N . SER A 1 72 ? -22.994 2.984 39.301 1.00 98.56 72 SER A N 1
ATOM 548 C CA . SER A 1 72 ? -22.282 4.093 38.656 1.00 98.56 72 SER A CA 1
ATOM 549 C C . SER A 1 72 ? -21.016 3.613 37.934 1.00 98.56 72 SER A C 1
ATOM 551 O O . SER A 1 72 ? -20.721 4.066 36.830 1.00 98.56 72 SER A O 1
ATOM 553 N N . GLU A 1 73 ? -20.282 2.665 38.524 1.00 98.75 73 GLU A N 1
ATOM 554 C CA . GLU A 1 73 ? -19.119 2.035 37.884 1.00 98.75 73 GLU A CA 1
ATOM 555 C C . GLU A 1 73 ? -19.517 1.244 36.633 1.00 98.75 73 GLU A C 1
ATOM 557 O O . GLU A 1 73 ? -18.855 1.363 35.603 1.00 98.75 73 GLU A O 1
ATOM 562 N N . VAL A 1 74 ? -20.618 0.484 36.693 1.00 98.69 74 VAL A N 1
ATOM 563 C CA . VAL A 1 74 ? -21.156 -0.251 35.537 1.00 98.69 74 VAL A CA 1
ATOM 564 C C . VAL A 1 74 ? -21.495 0.708 34.401 1.00 98.69 74 VAL A C 1
ATOM 566 O O . VAL A 1 74 ? -21.008 0.506 33.292 1.00 98.69 74 VAL A O 1
ATOM 569 N N . GLN A 1 75 ? -22.235 1.785 34.680 1.00 98.69 75 GLN A N 1
ATOM 570 C CA . GLN A 1 75 ? -22.577 2.781 33.663 1.00 98.69 75 GLN A CA 1
ATOM 571 C C . GLN A 1 75 ? -21.320 3.400 33.028 1.00 98.69 75 GLN A C 1
ATOM 573 O O . GLN A 1 75 ? -21.235 3.552 31.811 1.00 98.69 75 GLN A O 1
ATOM 578 N N . ASN A 1 76 ? -20.305 3.718 33.835 1.00 98.69 76 ASN A N 1
ATOM 579 C CA . ASN A 1 76 ? -19.060 4.271 33.311 1.00 98.69 76 ASN A CA 1
ATOM 580 C C . ASN A 1 76 ? -18.302 3.277 32.413 1.00 98.69 76 ASN A C 1
ATOM 582 O O . ASN A 1 76 ? -17.720 3.673 31.403 1.00 98.69 76 ASN A O 1
ATOM 586 N N . ILE A 1 77 ? -18.301 1.990 32.766 1.00 98.75 77 ILE A N 1
ATOM 587 C CA . ILE A 1 77 ? -17.695 0.936 31.945 1.00 98.75 77 ILE A CA 1
ATOM 588 C C . ILE A 1 77 ? -18.453 0.780 30.620 1.00 98.75 77 ILE A C 1
ATOM 590 O O . ILE A 1 77 ? -17.811 0.646 29.579 1.00 98.75 77 ILE A O 1
ATOM 594 N N . GLU A 1 78 ? -19.785 0.837 30.634 1.00 98.75 78 GLU A N 1
ATOM 595 C CA . GLU A 1 78 ? -20.613 0.790 29.421 1.00 98.75 78 GLU A CA 1
ATOM 596 C C . GLU A 1 78 ? -20.270 1.945 28.463 1.00 98.75 78 GLU A C 1
ATOM 598 O O . GLU A 1 78 ? -19.973 1.709 27.292 1.00 98.75 78 GLU A O 1
ATOM 603 N N . GLU A 1 79 ? -20.163 3.176 28.971 1.00 98.69 79 GLU A N 1
ATOM 604 C CA . GLU A 1 79 ? -19.762 4.348 28.174 1.00 98.69 79 GLU A CA 1
ATOM 605 C C . GLU A 1 79 ? -18.346 4.206 27.577 1.00 98.69 79 GLU A C 1
ATOM 607 O O . GLU A 1 79 ? -18.081 4.593 26.427 1.00 98.69 79 GLU A O 1
ATOM 612 N N . GLN A 1 80 ? -17.412 3.623 28.336 1.00 98.75 80 GLN A N 1
ATOM 613 C CA . GLN A 1 80 ? -16.065 3.332 27.842 1.00 98.75 80 GLN A CA 1
ATOM 614 C C . GLN A 1 80 ? -16.079 2.271 26.735 1.00 98.75 80 GLN A C 1
ATOM 616 O O . GLN A 1 80 ? -15.361 2.422 25.741 1.00 98.75 80 GLN A O 1
ATOM 621 N N . ILE A 1 81 ? -16.890 1.219 26.880 1.00 98.75 81 ILE A N 1
ATOM 622 C CA . ILE A 1 81 ? -17.059 0.170 25.867 1.00 98.75 81 ILE A CA 1
ATOM 623 C C . ILE A 1 81 ? -17.611 0.772 24.572 1.00 98.75 81 ILE A C 1
ATOM 625 O O . ILE A 1 81 ? -17.040 0.534 23.507 1.00 98.75 81 ILE A O 1
ATOM 629 N N . ASP A 1 82 ? -18.642 1.610 24.647 1.00 98.69 82 ASP A N 1
ATOM 630 C CA . ASP A 1 82 ? -19.235 2.261 23.474 1.00 98.69 82 ASP A CA 1
ATOM 631 C C . ASP A 1 82 ? -18.239 3.177 22.751 1.00 98.69 82 ASP A C 1
ATOM 633 O O . ASP A 1 82 ? -18.125 3.166 21.516 1.00 98.69 82 ASP A O 1
ATOM 637 N N . THR A 1 83 ? -17.435 3.913 23.520 1.00 98.75 83 THR A N 1
ATOM 638 C CA . THR A 1 83 ? -16.346 4.735 22.979 1.00 98.75 83 THR A CA 1
ATOM 639 C C . THR A 1 83 ? -15.314 3.871 22.253 1.00 98.75 83 THR A C 1
ATOM 641 O O . THR A 1 83 ? -14.891 4.197 21.141 1.00 98.75 83 THR A O 1
ATOM 644 N N . LYS A 1 84 ? -14.906 2.745 22.852 1.00 98.69 84 LYS A N 1
ATOM 645 C CA . LYS A 1 84 ? -13.935 1.821 22.250 1.00 98.69 84 LYS A CA 1
ATOM 646 C C . LYS A 1 84 ? -14.486 1.158 20.993 1.00 98.69 84 LYS A C 1
ATOM 648 O O . LYS A 1 84 ? -13.769 1.090 19.998 1.00 98.69 84 LYS A O 1
ATOM 653 N N . ASN A 1 85 ? -15.749 0.748 20.994 1.00 98.75 85 ASN A N 1
ATOM 654 C CA . ASN A 1 85 ? -16.415 0.189 19.818 1.00 98.75 85 ASN A CA 1
ATOM 655 C C . ASN A 1 85 ? -16.446 1.192 18.658 1.00 98.75 85 ASN A C 1
ATOM 657 O O . ASN A 1 85 ? -16.131 0.836 17.522 1.00 98.75 85 ASN A O 1
ATOM 661 N N . SER A 1 86 ? -16.727 2.464 18.950 1.00 98.62 86 SER A N 1
ATOM 662 C CA . SER A 1 86 ? -16.686 3.537 17.950 1.00 98.62 86 SER A CA 1
ATOM 663 C C . SER A 1 86 ? -15.275 3.745 17.381 1.00 98.62 86 SER A C 1
ATOM 665 O O . SER A 1 86 ? -15.104 3.887 16.169 1.00 98.62 86 SER A O 1
ATOM 667 N N . GLN A 1 87 ? -14.243 3.700 18.234 1.00 98.75 87 GLN A N 1
ATOM 668 C CA . GLN A 1 87 ? -12.841 3.766 17.799 1.00 98.75 87 GLN A CA 1
ATOM 669 C C . GLN A 1 87 ? -12.465 2.584 16.895 1.00 98.75 87 GLN A C 1
ATOM 671 O O . GLN A 1 87 ? -11.827 2.785 15.863 1.00 98.75 87 GLN A O 1
ATOM 676 N N . ILE A 1 88 ? -12.888 1.367 17.247 1.00 98.75 88 ILE A N 1
ATOM 677 C CA . ILE A 1 88 ? -12.643 0.161 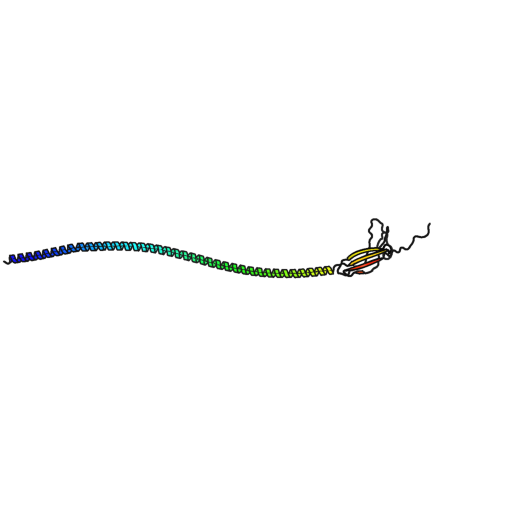16.444 1.00 98.75 88 ILE A CA 1
ATOM 678 C C . ILE A 1 88 ? -13.294 0.289 15.063 1.00 98.75 88 ILE A C 1
ATOM 680 O O . ILE A 1 88 ? -12.626 0.040 14.062 1.00 98.75 88 ILE A O 1
ATOM 684 N N . ALA A 1 89 ? -14.552 0.730 14.986 1.00 98.62 89 ALA A N 1
ATOM 685 C CA . ALA A 1 89 ? -15.250 0.913 13.712 1.00 98.62 89 ALA A CA 1
ATOM 686 C C . ALA A 1 89 ? -14.558 1.955 12.808 1.00 98.62 89 ALA A C 1
ATOM 688 O O . ALA A 1 89 ? -14.418 1.752 11.597 1.00 98.62 89 ALA A O 1
ATOM 689 N N . SER A 1 90 ? -14.066 3.050 13.398 1.00 98.69 90 SER A N 1
ATOM 690 C CA . SER A 1 90 ? -13.285 4.058 12.671 1.00 98.69 90 SER A CA 1
ATOM 691 C C . SER A 1 90 ? -11.982 3.474 12.121 1.00 98.69 90 SER A C 1
ATOM 693 O O . SER A 1 90 ? -11.680 3.654 10.943 1.00 98.69 90 SER A O 1
ATOM 695 N N . LEU A 1 91 ? -11.233 2.732 12.943 1.00 98.75 91 LEU A N 1
ATOM 696 C CA . LEU A 1 91 ? -9.983 2.091 12.524 1.00 98.75 91 LEU A CA 1
ATOM 697 C C . LEU A 1 91 ? -10.212 1.034 11.436 1.00 98.75 91 LEU A C 1
ATOM 699 O O . LEU A 1 91 ? -9.425 0.938 10.501 1.00 98.75 91 LEU A O 1
ATOM 703 N N . GLN A 1 92 ? -11.302 0.266 11.506 1.00 98.75 92 GLN A N 1
ATOM 704 C CA . GLN A 1 92 ? -11.668 -0.688 10.452 1.00 98.75 92 GLN A CA 1
ATOM 705 C C . GLN A 1 92 ? -11.911 0.012 9.109 1.00 98.75 92 GLN A C 1
ATOM 707 O O . GLN A 1 92 ? -11.450 -0.464 8.071 1.00 98.75 92 GLN A O 1
ATOM 712 N N . THR A 1 93 ? -12.581 1.166 9.136 1.00 98.62 93 THR A N 1
ATOM 713 C CA . THR A 1 93 ? -12.813 1.988 7.938 1.00 98.62 93 THR A CA 1
ATOM 714 C C . THR A 1 93 ? -11.498 2.528 7.369 1.00 98.62 93 THR A C 1
ATOM 716 O O . THR A 1 93 ? -11.278 2.491 6.158 1.00 98.62 93 THR A O 1
ATOM 719 N N . GLU A 1 94 ? -10.594 2.994 8.233 1.00 98.75 94 GLU A N 1
ATOM 720 C CA . GLU A 1 94 ? -9.271 3.478 7.829 1.00 98.75 94 GLU A CA 1
ATOM 721 C C . GLU A 1 94 ? -8.425 2.368 7.193 1.00 98.75 94 GLU A C 1
ATOM 723 O O . GLU A 1 94 ? -7.870 2.560 6.111 1.00 98.75 94 GLU A O 1
ATOM 728 N N . VAL A 1 95 ? -8.397 1.177 7.800 1.00 98.75 95 VAL A N 1
ATOM 729 C CA . VAL A 1 95 ? -7.705 0.001 7.249 1.00 98.75 95 VAL A CA 1
ATOM 730 C C . VAL A 1 95 ? -8.251 -0.363 5.869 1.00 98.75 95 VAL A C 1
ATOM 732 O O . VAL A 1 95 ? -7.473 -0.607 4.948 1.00 98.75 95 VAL A O 1
ATOM 735 N N . GLN A 1 96 ? -9.574 -0.357 5.684 1.00 98.69 96 GLN A N 1
ATOM 736 C CA . GLN A 1 96 ? -10.177 -0.625 4.378 1.00 98.69 96 GLN A CA 1
ATOM 737 C C . GLN A 1 96 ? -9.765 0.422 3.330 1.00 98.69 96 GLN A C 1
ATOM 739 O O . GLN A 1 96 ? -9.434 0.067 2.199 1.00 98.69 96 GLN A O 1
ATOM 744 N N . SER A 1 97 ? -9.740 1.704 3.704 1.00 98.69 97 SER A N 1
ATOM 745 C CA . SER A 1 97 ? -9.284 2.787 2.826 1.00 98.69 97 SER A CA 1
ATOM 746 C C . SER A 1 97 ? -7.815 2.628 2.421 1.00 98.69 97 SER A C 1
ATOM 748 O O . SER A 1 97 ? -7.473 2.792 1.249 1.00 98.69 97 SER A O 1
ATOM 750 N N . LEU A 1 98 ? -6.944 2.276 3.370 1.00 98.75 98 LEU A N 1
ATOM 751 C CA . LEU A 1 98 ? -5.524 2.041 3.105 1.00 98.75 98 LEU A CA 1
ATOM 752 C C . LEU A 1 98 ? -5.303 0.835 2.185 1.00 98.75 98 LEU A C 1
ATOM 754 O O . LEU A 1 98 ? -4.492 0.926 1.266 1.00 98.75 98 LEU A O 1
ATOM 758 N N . ASN A 1 99 ? -6.055 -0.254 2.366 1.00 98.75 99 ASN A N 1
ATOM 759 C CA . ASN A 1 99 ? -5.986 -1.411 1.470 1.00 98.75 99 ASN A CA 1
ATOM 760 C C . ASN A 1 99 ? -6.363 -1.035 0.029 1.00 98.75 99 ASN A C 1
ATOM 762 O O . ASN A 1 99 ? -5.611 -1.334 -0.893 1.00 98.75 99 ASN A O 1
ATOM 766 N N . ASN A 1 100 ? -7.447 -0.277 -0.162 1.00 98.56 100 ASN A N 1
ATOM 767 C CA . ASN A 1 100 ? -7.835 0.198 -1.494 1.00 98.56 100 ASN A CA 1
ATOM 768 C C . ASN A 1 100 ? -6.751 1.085 -2.140 1.00 98.56 100 ASN A C 1
ATOM 770 O O . ASN A 1 100 ? -6.532 1.031 -3.350 1.00 98.56 100 ASN A O 1
ATOM 774 N N . GLN A 1 101 ? -6.058 1.912 -1.347 1.00 98.69 101 GLN A N 1
ATOM 775 C CA . GLN A 1 101 ? -4.937 2.720 -1.841 1.00 98.69 101 GLN A CA 1
ATOM 776 C C . GLN A 1 101 ? -3.738 1.858 -2.253 1.00 98.69 101 GLN A C 1
ATOM 778 O O . GLN A 1 101 ? -3.099 2.159 -3.262 1.00 98.69 101 GLN A O 1
ATOM 783 N N . ILE A 1 102 ? -3.435 0.798 -1.498 1.00 98.75 102 ILE A N 1
ATOM 784 C CA . ILE A 1 102 ? -2.380 -0.163 -1.838 1.00 98.75 102 ILE A CA 1
ATOM 785 C C . ILE A 1 102 ? -2.703 -0.855 -3.165 1.00 98.75 102 ILE A C 1
ATOM 787 O O . ILE A 1 102 ? -1.844 -0.894 -4.046 1.00 98.75 102 ILE A O 1
ATOM 791 N N . ASP A 1 103 ? -3.937 -1.324 -3.346 1.00 98.69 103 ASP A N 1
ATOM 792 C CA . ASP A 1 103 ? -4.366 -1.988 -4.582 1.00 98.69 103 ASP A CA 1
ATOM 793 C C . ASP A 1 103 ? -4.230 -1.057 -5.796 1.00 98.69 103 ASP A C 1
ATOM 795 O O . ASP A 1 103 ? -3.584 -1.412 -6.783 1.00 98.69 103 ASP A O 1
ATOM 799 N N . ALA A 1 104 ? -4.704 0.189 -5.682 1.00 98.62 104 ALA A N 1
ATOM 800 C CA . ALA A 1 104 ? -4.553 1.190 -6.739 1.00 98.62 104 ALA A CA 1
ATOM 801 C C . ALA A 1 104 ? -3.077 1.492 -7.067 1.00 98.62 104 ALA A C 1
ATOM 803 O O . ALA A 1 104 ? -2.716 1.723 -8.224 1.00 98.62 104 ALA A O 1
ATOM 804 N N . LYS A 1 105 ? -2.193 1.494 -6.061 1.00 98.69 105 LYS A N 1
ATOM 805 C CA . LYS A 1 105 ? -0.752 1.674 -6.279 1.00 98.69 105 LYS A CA 1
ATOM 806 C C . LYS A 1 105 ? -0.114 0.472 -6.965 1.00 98.69 105 LYS A C 1
ATOM 808 O O . LYS A 1 105 ? 0.732 0.673 -7.835 1.00 98.69 105 LYS A O 1
ATOM 813 N N . ASN A 1 106 ? -0.536 -0.744 -6.638 1.00 98.75 106 ASN A N 1
ATOM 814 C CA . ASN A 1 106 ? -0.061 -1.952 -7.309 1.00 98.75 106 ASN A CA 1
ATOM 815 C C . ASN A 1 106 ? -0.460 -1.970 -8.794 1.00 98.75 106 ASN A C 1
ATOM 817 O O . ASN A 1 106 ? 0.371 -2.293 -9.642 1.00 98.75 106 ASN A O 1
ATOM 821 N N . GLU A 1 107 ? -1.680 -1.541 -9.130 1.00 98.69 107 GLU A N 1
ATOM 822 C CA . GLU A 1 107 ? -2.122 -1.39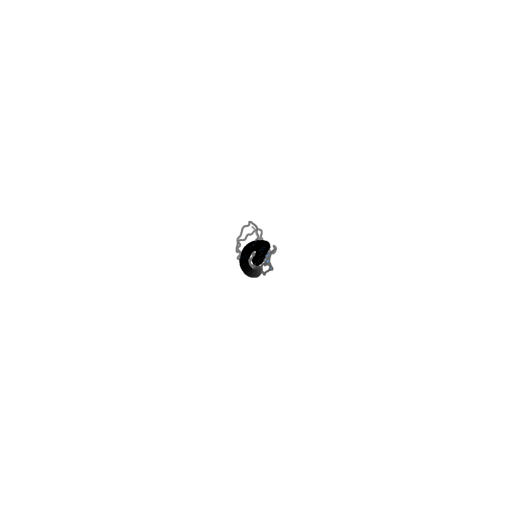5 -10.526 1.00 98.69 107 GLU A CA 1
ATOM 823 C C . GLU A 1 107 ? -1.294 -0.352 -11.298 1.00 98.69 107 GLU A C 1
ATOM 825 O O . GLU A 1 107 ? -0.880 -0.589 -12.439 1.00 98.69 107 GLU A O 1
ATOM 830 N N . GLN A 1 108 ? -0.986 0.789 -10.666 1.00 98.69 108 GLN A N 1
ATOM 831 C CA . GLN A 1 108 ? -0.101 1.807 -11.248 1.00 98.69 108 GLN A CA 1
ATOM 832 C C . GLN A 1 108 ? 1.305 1.251 -11.512 1.00 98.69 108 GLN A C 1
ATOM 834 O O . GLN A 1 108 ? 1.864 1.483 -12.583 1.00 98.69 108 GLN A O 1
ATOM 839 N N . ILE A 1 109 ? 1.866 0.492 -10.566 1.00 98.75 109 ILE A N 1
ATOM 840 C CA . ILE A 1 109 ? 3.182 -0.143 -10.722 1.00 98.75 109 ILE A CA 1
ATOM 841 C C . ILE A 1 109 ? 3.173 -1.129 -11.895 1.00 98.75 109 ILE A C 1
ATOM 843 O O . ILE A 1 109 ? 4.073 -1.072 -12.730 1.00 98.75 109 ILE A O 1
ATOM 847 N N . ALA A 1 110 ? 2.158 -1.990 -12.000 1.00 98.62 110 ALA A N 1
ATOM 848 C CA . ALA A 1 110 ? 2.047 -2.955 -13.095 1.00 98.62 110 ALA A CA 1
ATOM 849 C C . ALA A 1 110 ? 1.946 -2.270 -14.472 1.00 98.62 110 ALA A C 1
ATOM 851 O O . ALA A 1 110 ? 2.558 -2.714 -15.450 1.00 98.62 110 ALA A O 1
ATOM 852 N N . THR A 1 111 ? 1.222 -1.150 -14.540 1.00 98.69 111 THR A N 1
ATOM 853 C CA . THR A 1 111 ? 1.115 -0.334 -15.757 1.00 98.69 111 THR A CA 1
ATOM 854 C C . THR A 1 111 ? 2.474 0.244 -16.152 1.00 98.69 111 THR A C 1
ATOM 856 O O . THR A 1 111 ? 2.913 0.059 -17.285 1.00 98.69 111 THR A O 1
ATOM 859 N N . LEU A 1 112 ? 3.182 0.867 -15.205 1.00 98.75 112 LEU A N 1
ATOM 860 C CA . LEU A 1 112 ? 4.509 1.442 -15.446 1.00 98.75 112 LEU A CA 1
ATOM 861 C C . LEU A 1 112 ? 5.542 0.378 -15.838 1.00 98.75 112 LEU A C 1
ATOM 863 O O . LEU A 1 112 ? 6.372 0.616 -16.709 1.00 98.75 112 LEU A O 1
ATOM 867 N N . GLN A 1 113 ? 5.491 -0.813 -15.237 1.00 98.75 113 GLN A N 1
ATOM 868 C CA . GLN A 1 113 ? 6.361 -1.929 -15.624 1.00 98.75 113 GLN A CA 1
ATOM 869 C C . GLN A 1 113 ? 6.129 -2.359 -17.078 1.00 98.75 113 GLN A C 1
ATOM 871 O O . GLN A 1 113 ? 7.091 -2.612 -17.805 1.00 98.75 113 GLN A O 1
ATOM 876 N N . SER A 1 114 ? 4.867 -2.400 -17.511 1.00 98.56 114 SER A N 1
ATOM 877 C CA . SER A 1 114 ? 4.506 -2.723 -18.896 1.00 98.56 114 SER A CA 1
ATOM 878 C C . SER A 1 114 ? 4.989 -1.644 -19.872 1.00 98.56 114 SER A C 1
ATOM 880 O O . SER A 1 114 ? 5.517 -1.961 -20.936 1.00 98.56 114 SER A O 1
ATOM 882 N N . GLU A 1 115 ? 4.866 -0.369 -19.496 1.00 98.69 115 GLU A N 1
ATOM 883 C CA . GLU A 1 115 ? 5.370 0.760 -20.284 1.00 98.69 115 GLU A CA 1
ATOM 884 C C . GLU A 1 115 ? 6.897 0.714 -20.429 1.00 98.69 115 GLU A C 1
ATOM 886 O O . GLU A 1 115 ? 7.412 0.808 -21.542 1.00 98.69 115 GLU A O 1
ATOM 891 N N . VAL A 1 116 ? 7.626 0.465 -19.336 1.00 98.75 116 VAL A N 1
ATOM 892 C CA . VAL A 1 116 ? 9.088 0.291 -19.362 1.00 98.75 116 VAL A CA 1
ATOM 893 C C . VAL A 1 116 ? 9.494 -0.864 -20.278 1.00 98.75 116 VAL A C 1
ATOM 895 O O . VAL A 1 116 ? 10.433 -0.725 -21.059 1.00 98.75 116 VAL A O 1
ATOM 898 N N . GLN A 1 117 ? 8.786 -1.996 -20.229 1.00 98.69 117 GLN A N 1
ATOM 899 C CA . GLN A 1 117 ? 9.059 -3.117 -21.128 1.00 98.69 117 GLN A CA 1
ATOM 900 C C . GLN A 1 117 ? 8.832 -2.737 -22.598 1.00 98.69 117 GLN A C 1
ATOM 902 O O . GLN A 1 117 ? 9.650 -3.077 -23.451 1.00 98.69 117 GLN A O 1
ATOM 907 N N . SER A 1 118 ? 7.750 -2.013 -22.895 1.00 98.69 118 SER A N 1
ATOM 908 C CA . SER A 1 118 ? 7.466 -1.529 -24.249 1.00 98.69 118 SER A CA 1
ATOM 909 C C . SER A 1 118 ? 8.555 -0.584 -24.756 1.00 98.69 118 SER A C 1
ATOM 911 O O . SER A 1 118 ? 9.020 -0.743 -25.882 1.00 98.69 118 SER A O 1
ATOM 913 N N . LEU A 1 119 ? 8.993 0.363 -23.922 1.00 98.69 119 LEU A N 1
ATOM 914 C CA . LEU A 1 119 ? 10.055 1.309 -24.267 1.00 98.69 119 LEU A CA 1
ATOM 915 C C . LEU A 1 119 ? 11.396 0.607 -24.500 1.00 98.69 119 LEU A C 1
ATOM 917 O O . LEU A 1 119 ? 12.097 0.941 -25.448 1.00 98.69 119 LEU A O 1
ATOM 921 N N . ASN A 1 120 ? 11.738 -0.400 -23.692 1.00 98.69 120 ASN A N 1
ATOM 922 C CA . ASN A 1 120 ? 12.951 -1.193 -23.911 1.00 98.69 120 ASN A CA 1
ATOM 923 C C . ASN A 1 120 ? 12.912 -1.927 -25.259 1.00 98.69 120 ASN A C 1
ATOM 925 O O . ASN A 1 120 ? 13.888 -1.887 -26.002 1.00 98.69 120 ASN A O 1
ATOM 929 N N . ASN A 1 121 ? 11.770 -2.524 -25.618 1.00 98.56 121 ASN A N 1
ATOM 930 C CA . ASN A 1 121 ? 11.612 -3.160 -26.928 1.00 98.56 121 ASN A CA 1
ATOM 931 C C . ASN A 1 121 ? 11.748 -2.144 -28.076 1.00 98.56 121 ASN A C 1
ATOM 933 O O . ASN A 1 121 ? 12.344 -2.451 -29.106 1.00 98.56 121 ASN A O 1
ATOM 937 N N . GLU A 1 122 ? 11.205 -0.933 -27.916 1.00 98.62 122 GLU A N 1
ATOM 938 C CA . GLU A 1 122 ? 11.351 0.131 -28.914 1.00 98.62 122 GLU A CA 1
ATOM 939 C C . GLU A 1 122 ? 12.815 0.567 -29.067 1.00 98.62 122 GLU A C 1
ATOM 941 O O . GLU A 1 122 ? 13.293 0.718 -30.193 1.00 98.62 122 GLU A O 1
ATOM 946 N N . ILE A 1 123 ? 13.544 0.706 -27.956 1.00 98.62 123 ILE A N 1
ATOM 947 C CA . ILE A 1 123 ? 14.983 0.998 -27.953 1.00 98.62 123 ILE A CA 1
ATOM 948 C C . ILE A 1 123 ? 15.757 -0.092 -28.700 1.00 98.62 123 ILE A C 1
ATOM 950 O O . ILE A 1 123 ? 16.585 0.235 -29.548 1.00 98.62 123 ILE A O 1
ATOM 954 N N . ASP A 1 124 ? 15.470 -1.370 -28.451 1.00 98.62 124 ASP A N 1
ATOM 955 C CA . ASP A 1 124 ? 16.141 -2.480 -29.135 1.00 98.62 124 ASP A CA 1
ATOM 956 C C . ASP A 1 124 ? 15.907 -2.440 -30.651 1.00 98.62 124 ASP A C 1
ATOM 958 O O . ASP A 1 124 ? 16.853 -2.565 -31.434 1.00 98.62 124 ASP A O 1
ATOM 962 N N . VAL A 1 125 ? 14.667 -2.185 -31.080 1.00 98.56 125 VAL A N 1
ATOM 963 C CA . VAL A 1 125 ? 14.335 -2.012 -32.503 1.00 98.56 125 VAL A CA 1
ATOM 964 C C . VAL A 1 125 ? 15.081 -0.817 -33.096 1.00 98.56 125 VAL A C 1
ATOM 966 O O . VAL A 1 125 ? 15.617 -0.909 -34.202 1.00 98.56 125 VAL A O 1
ATOM 969 N N . LYS A 1 126 ? 15.151 0.308 -32.379 1.00 98.38 126 LYS A N 1
ATOM 970 C CA . LYS A 1 126 ? 15.878 1.499 -32.837 1.00 98.38 126 LYS A CA 1
ATOM 971 C C . LYS A 1 126 ? 17.377 1.248 -32.945 1.00 98.38 126 LYS A C 1
ATOM 973 O O . LYS A 1 126 ? 17.974 1.659 -33.935 1.00 98.38 126 LYS A O 1
ATOM 978 N N . ASN A 1 127 ? 17.967 0.522 -32.003 1.00 98.50 127 ASN A N 1
ATOM 979 C CA . ASN A 1 127 ? 19.373 0.132 -32.059 1.00 98.50 127 ASN A CA 1
ATOM 980 C C . ASN A 1 127 ? 19.660 -0.768 -33.269 1.00 98.50 127 ASN A C 1
ATOM 982 O O . ASN A 1 127 ? 20.647 -0.556 -33.966 1.00 98.50 127 ASN A O 1
ATOM 986 N N . GLN A 1 128 ? 18.775 -1.720 -33.577 1.00 98.31 128 GLN A N 1
ATOM 987 C CA . GLN A 1 128 ? 18.896 -2.534 -34.792 1.00 98.31 128 GLN A CA 1
ATOM 988 C C . GLN A 1 128 ? 18.793 -1.691 -36.071 1.00 98.31 128 GLN A C 1
ATOM 990 O O . GLN A 1 128 ? 19.548 -1.919 -37.013 1.00 98.31 128 GLN A O 1
ATOM 995 N N . GLN A 1 129 ? 17.891 -0.704 -36.102 1.00 98.25 129 GLN A N 1
ATOM 996 C CA . GLN A 1 129 ? 17.772 0.233 -37.226 1.00 98.25 129 GLN A CA 1
ATOM 997 C C . GLN A 1 129 ? 19.035 1.083 -37.401 1.00 98.25 129 GLN A C 1
ATOM 999 O O . GLN A 1 129 ? 19.476 1.274 -38.529 1.00 98.25 129 GLN A O 1
ATOM 1004 N N . ILE A 1 130 ? 19.627 1.568 -36.304 1.00 98.25 130 ILE A N 1
ATOM 1005 C CA . ILE A 1 130 ? 20.882 2.330 -36.336 1.00 98.25 130 ILE A CA 1
ATOM 1006 C C . ILE A 1 130 ? 22.013 1.466 -36.892 1.00 98.25 130 ILE A C 1
ATOM 1008 O O . ILE A 1 130 ? 22.663 1.893 -37.835 1.00 98.25 130 ILE A O 1
ATOM 1012 N N . LEU A 1 131 ? 22.191 0.240 -36.390 1.00 97.81 131 LEU A N 1
ATOM 1013 C CA . LEU A 1 131 ? 23.222 -0.676 -36.894 1.00 97.81 131 LEU A CA 1
ATOM 1014 C C . LEU A 1 131 ? 23.054 -0.971 -38.391 1.00 97.81 131 LEU A C 1
ATOM 1016 O O . LEU A 1 131 ? 24.034 -1.019 -39.127 1.00 97.81 131 LEU A O 1
ATOM 1020 N N . ALA A 1 132 ? 21.815 -1.158 -38.853 1.00 97.25 132 ALA A N 1
ATOM 1021 C CA . ALA A 1 132 ? 21.539 -1.365 -40.271 1.00 97.25 132 ALA A CA 1
ATOM 1022 C C . ALA A 1 132 ? 21.914 -0.135 -41.116 1.00 97.25 132 ALA A C 1
ATOM 1024 O O . ALA A 1 132 ? 22.522 -0.286 -42.171 1.00 97.25 132 ALA A O 1
ATOM 1025 N N . LEU A 1 133 ? 21.594 1.070 -40.635 1.00 96.88 133 LEU A N 1
ATOM 1026 C CA . LEU A 1 133 ? 21.956 2.322 -41.303 1.00 96.88 133 LEU A CA 1
ATOM 1027 C C . LEU A 1 133 ? 23.468 2.574 -41.292 1.00 96.88 133 LEU A C 1
ATOM 1029 O O . LEU A 1 133 ? 24.002 3.061 -42.280 1.00 96.88 133 LEU A O 1
ATOM 1033 N N . GLU A 1 134 ? 24.166 2.248 -40.203 1.00 95.31 134 GLU A N 1
ATOM 1034 C CA . GLU A 1 134 ? 25.628 2.354 -40.124 1.00 95.31 134 GLU A CA 1
ATOM 1035 C C . GLU A 1 134 ? 26.303 1.454 -41.168 1.00 95.31 134 GLU A C 1
ATOM 1037 O O . GLU A 1 134 ? 27.197 1.911 -41.878 1.00 95.31 134 GLU A O 1
ATOM 1042 N N . LEU A 1 135 ? 25.817 0.218 -41.334 1.00 91.44 135 LEU A N 1
ATOM 1043 C CA . LEU A 1 135 ? 26.295 -0.692 -42.380 1.00 91.44 135 LEU A CA 1
ATOM 1044 C C . LEU A 1 135 ? 26.014 -0.155 -43.789 1.00 91.44 135 LEU A C 1
ATOM 1046 O O . LEU A 1 135 ? 26.902 -0.177 -44.636 1.00 91.44 135 LEU A O 1
ATOM 1050 N N . GLU A 1 136 ? 24.809 0.362 -44.036 1.00 92.81 136 GLU A N 1
ATOM 1051 C CA . GLU A 1 136 ? 24.455 0.958 -45.331 1.00 92.81 136 GLU A CA 1
ATOM 1052 C C . GLU A 1 136 ? 25.344 2.170 -45.658 1.00 92.81 136 GLU A C 1
ATOM 1054 O O . GLU A 1 136 ? 25.802 2.330 -46.790 1.00 92.81 136 GLU A O 1
ATOM 1059 N N . VAL A 1 137 ? 25.642 3.015 -44.666 1.00 90.00 137 VAL A N 1
ATOM 1060 C CA . VAL A 1 137 ? 26.550 4.158 -44.834 1.00 90.00 137 VAL A CA 1
ATOM 1061 C C . VAL A 1 137 ? 27.966 3.697 -45.179 1.00 90.00 137 VAL A C 1
ATOM 1063 O O . VAL A 1 137 ? 28.585 4.284 -46.070 1.00 90.00 137 VAL A O 1
ATOM 1066 N N . ASP A 1 138 ? 28.476 2.658 -44.518 1.00 85.25 138 ASP A N 1
ATOM 1067 C CA . ASP A 1 138 ? 29.794 2.096 -44.825 1.00 85.25 138 ASP A CA 1
ATOM 1068 C C . ASP A 1 138 ? 29.846 1.501 -46.244 1.00 85.25 138 ASP A C 1
ATOM 1070 O O . ASP A 1 138 ? 30.818 1.731 -46.970 1.00 85.25 138 ASP A O 1
ATOM 1074 N N . GLU A 1 139 ? 28.786 0.815 -46.683 1.00 81.06 139 GLU A N 1
ATOM 1075 C CA . GLU A 1 139 ? 28.660 0.294 -48.052 1.00 81.06 139 GLU A CA 1
ATOM 1076 C C . GLU A 1 139 ? 28.601 1.409 -49.109 1.00 81.06 139 GLU A C 1
ATOM 1078 O O . GLU A 1 139 ? 29.124 1.252 -50.212 1.00 81.06 139 GLU A O 1
ATOM 1083 N N . LEU A 1 140 ? 28.010 2.561 -48.789 1.00 85.12 140 LEU A N 1
ATOM 1084 C CA . LEU A 1 140 ? 27.879 3.685 -49.724 1.00 85.12 140 LEU A CA 1
ATOM 1085 C C . LEU A 1 140 ? 29.067 4.658 -49.706 1.00 85.12 140 LEU A C 1
ATOM 1087 O O . LEU A 1 140 ? 29.113 5.607 -50.497 1.00 85.12 140 LEU A O 1
ATOM 1091 N N . ARG A 1 141 ? 30.043 4.455 -48.820 1.00 85.62 141 ARG A N 1
ATOM 1092 C CA . ARG A 1 141 ? 31.160 5.383 -48.649 1.00 85.62 141 ARG A CA 1
ATOM 1093 C C . ARG A 1 141 ? 32.091 5.365 -49.864 1.00 85.62 141 ARG A C 1
ATOM 1095 O O . ARG A 1 141 ? 32.628 4.327 -50.236 1.00 85.62 141 ARG A O 1
ATOM 1102 N N . VAL A 1 142 ? 32.371 6.541 -50.426 1.00 78.25 142 VAL A N 1
ATOM 1103 C CA . VAL A 1 142 ? 33.472 6.757 -51.382 1.00 78.25 142 VAL A CA 1
ATOM 1104 C C . VAL A 1 142 ? 34.763 6.994 -50.600 1.00 78.25 142 VAL A C 1
ATOM 1106 O O . VAL A 1 142 ? 34.807 7.860 -49.727 1.00 78.25 142 VAL A O 1
ATOM 1109 N N . SER A 1 143 ? 35.825 6.244 -50.895 1.00 79.25 143 SER A N 1
ATOM 1110 C CA . SER A 1 143 ? 37.134 6.419 -50.256 1.00 79.25 143 SER A CA 1
ATOM 1111 C C . SER A 1 143 ? 38.233 5.861 -51.157 1.00 79.25 143 SER A C 1
ATOM 1113 O O . SER A 1 143 ? 38.142 4.725 -51.613 1.00 79.25 143 SER A O 1
ATOM 1115 N N . LEU A 1 144 ? 39.271 6.654 -51.417 1.00 76.00 144 LEU A N 1
ATOM 1116 C CA . LEU A 1 144 ? 40.445 6.241 -52.185 1.00 76.00 144 LEU A CA 1
ATOM 1117 C C . LEU A 1 144 ? 41.701 6.439 -51.337 1.00 76.00 144 LEU A C 1
ATOM 1119 O O . LEU A 1 144 ? 41.824 7.439 -50.631 1.00 76.00 144 LEU A O 1
ATOM 1123 N N . GLU A 1 145 ? 42.641 5.509 -51.443 1.00 76.06 145 GLU A N 1
ATOM 1124 C CA . GLU A 1 145 ? 43.958 5.584 -50.814 1.00 76.06 145 GLU A CA 1
ATOM 1125 C C . GLU A 1 145 ? 45.049 5.403 -51.873 1.00 76.06 145 GLU A C 1
ATOM 1127 O O . GLU A 1 145 ? 44.945 4.536 -52.740 1.00 76.06 145 GLU A O 1
ATOM 1132 N N . VAL A 1 146 ? 46.096 6.227 -51.820 1.00 78.00 146 VAL A N 1
ATOM 1133 C CA . VAL A 1 146 ? 47.277 6.068 -52.678 1.00 78.00 146 VAL A CA 1
ATOM 1134 C C . VAL A 1 146 ? 48.272 5.179 -51.937 1.00 78.00 146 VAL A C 1
ATOM 1136 O O . VAL A 1 146 ? 48.902 5.619 -50.979 1.00 78.00 146 VAL A O 1
ATOM 1139 N N . GLU A 1 147 ? 48.403 3.926 -52.372 1.00 73.69 147 GLU A N 1
ATOM 1140 C CA . GLU A 1 147 ? 49.276 2.927 -51.736 1.00 73.69 147 GLU A CA 1
ATOM 1141 C C . GLU A 1 147 ? 50.741 3.074 -52.174 1.00 73.69 147 GLU A C 1
ATOM 1143 O O . GLU A 1 147 ? 51.655 2.647 -51.468 1.00 73.69 147 GLU A O 1
ATOM 1148 N N . GLY A 1 148 ? 50.989 3.684 -53.336 1.00 70.50 148 GLY A N 1
ATOM 1149 C CA . GLY A 1 148 ? 52.345 3.895 -53.824 1.00 70.50 148 GLY A CA 1
ATOM 1150 C C . GLY A 1 148 ? 52.419 4.808 -55.037 1.00 70.50 148 GLY A C 1
ATOM 1151 O O . GLY A 1 148 ? 51.521 4.830 -55.875 1.00 70.50 148 GLY A O 1
ATOM 1152 N N . VAL A 1 149 ? 53.529 5.537 -55.130 1.00 75.56 149 VAL A N 1
ATOM 1153 C CA . VAL A 1 149 ? 53.916 6.314 -56.309 1.00 75.56 149 VAL A CA 1
ATOM 1154 C C . VAL A 1 149 ? 55.360 5.953 -56.627 1.00 75.56 149 VAL A C 1
ATOM 1156 O O . VAL A 1 149 ? 56.246 6.148 -55.796 1.00 75.56 149 VAL A O 1
ATOM 1159 N N . VAL A 1 150 ? 55.595 5.401 -57.814 1.00 73.56 150 VAL A N 1
ATOM 1160 C CA . VAL A 1 150 ? 56.932 5.061 -58.306 1.00 73.56 150 VAL A CA 1
ATOM 1161 C C . VAL A 1 150 ? 57.179 5.829 -59.591 1.00 73.56 150 VAL A C 1
ATOM 1163 O O . VAL A 1 150 ? 56.460 5.652 -60.572 1.00 73.56 150 VAL A O 1
ATOM 1166 N N . TRP A 1 151 ? 58.207 6.669 -59.578 1.00 70.25 151 TRP A N 1
ATOM 1167 C CA . TRP A 1 151 ? 58.640 7.418 -60.748 1.00 70.25 151 TRP A CA 1
ATOM 1168 C C . TRP A 1 151 ? 59.736 6.654 -61.494 1.00 70.25 151 TRP A C 1
ATOM 1170 O O . TRP A 1 151 ? 60.776 6.335 -60.910 1.00 70.25 151 TRP A O 1
ATOM 1180 N N . ASP A 1 152 ? 59.512 6.370 -62.775 1.00 66.00 152 ASP A N 1
ATOM 1181 C CA . ASP A 1 152 ? 60.539 5.884 -63.690 1.00 66.00 152 ASP A CA 1
ATOM 1182 C C . ASP A 1 152 ? 61.088 7.063 -64.498 1.00 66.00 152 ASP A C 1
ATOM 1184 O O . ASP A 1 152 ? 60.481 7.530 -65.460 1.00 66.00 152 ASP A O 1
ATOM 1188 N N . VAL A 1 153 ? 62.268 7.539 -64.097 1.00 62.06 153 VAL A N 1
ATOM 1189 C CA . VAL A 1 153 ? 62.954 8.675 -64.731 1.00 62.06 153 VAL A CA 1
ATOM 1190 C C . VAL A 1 153 ? 63.335 8.380 -66.185 1.00 62.06 153 VAL A C 1
ATOM 1192 O O . VAL A 1 153 ? 63.375 9.299 -67.000 1.00 62.06 153 VAL A O 1
ATOM 1195 N N . ALA A 1 154 ? 63.665 7.125 -66.506 1.00 57.62 154 ALA A N 1
ATOM 1196 C CA . ALA A 1 154 ? 64.178 6.752 -67.820 1.00 57.62 154 ALA A CA 1
ATOM 1197 C C . ALA A 1 154 ? 63.053 6.617 -68.847 1.00 57.62 154 ALA A C 1
ATOM 1199 O O . ALA A 1 154 ? 63.225 7.023 -69.994 1.00 57.62 154 ALA A O 1
ATOM 1200 N N . ALA A 1 155 ? 61.920 6.058 -68.423 1.00 55.16 155 ALA A N 1
ATOM 1201 C CA . ALA A 1 155 ? 60.715 5.979 -69.240 1.00 55.16 155 ALA A CA 1
ATOM 1202 C C . ALA A 1 155 ? 59.886 7.268 -69.203 1.00 55.16 155 ALA A C 1
ATOM 1204 O O . ALA A 1 155 ? 58.963 7.393 -69.994 1.00 55.16 155 ALA A O 1
ATOM 1205 N N . ASP A 1 156 ? 60.210 8.197 -68.297 1.00 62.72 156 ASP A N 1
ATOM 1206 C CA . ASP A 1 156 ? 59.396 9.377 -68.015 1.00 62.72 156 ASP A CA 1
ATOM 1207 C C . ASP A 1 156 ? 57.951 8.968 -67.698 1.00 62.72 156 ASP A C 1
ATOM 1209 O O . ASP A 1 156 ? 57.002 9.427 -68.312 1.00 62.72 156 ASP A O 1
ATOM 1213 N N . THR A 1 157 ? 57.760 8.020 -66.780 1.00 58.91 157 THR A N 1
ATOM 1214 C CA . THR A 1 157 ? 56.411 7.561 -66.413 1.00 58.91 157 THR A CA 1
ATOM 1215 C C . THR A 1 157 ? 56.229 7.513 -64.902 1.00 58.91 157 THR A C 1
ATOM 1217 O O . THR A 1 157 ? 57.150 7.175 -64.152 1.00 58.91 157 THR A O 1
ATOM 1220 N N . ALA A 1 158 ? 55.017 7.828 -64.441 1.00 62.69 158 ALA A N 1
ATOM 1221 C CA . ALA A 1 158 ? 54.604 7.644 -63.053 1.00 62.69 158 ALA A CA 1
ATOM 1222 C C . ALA A 1 158 ? 53.700 6.416 -62.951 1.00 62.69 158 ALA A C 1
ATOM 1224 O O . ALA A 1 158 ? 52.636 6.366 -63.563 1.00 62.69 158 ALA A O 1
ATOM 1225 N N . ASN A 1 159 ? 54.081 5.450 -62.122 1.00 65.31 159 ASN A N 1
ATOM 1226 C CA . ASN A 1 159 ? 53.195 4.367 -61.717 1.00 65.31 159 ASN A CA 1
ATOM 1227 C C . ASN A 1 159 ? 52.558 4.724 -60.377 1.00 65.31 159 ASN A C 1
ATOM 1229 O O . ASN A 1 159 ? 53.249 4.796 -59.358 1.00 65.31 159 ASN A O 1
ATOM 1233 N N . ILE A 1 160 ? 51.244 4.938 -60.379 1.00 69.50 160 ILE A N 1
ATOM 1234 C CA . ILE A 1 160 ? 50.469 5.211 -59.170 1.00 69.50 160 ILE A CA 1
ATOM 1235 C C . ILE A 1 160 ? 49.625 3.984 -58.855 1.00 69.50 160 ILE A C 1
ATOM 1237 O O . ILE A 1 160 ? 48.824 3.541 -59.678 1.00 69.50 160 ILE A O 1
ATOM 1241 N N . THR A 1 161 ? 49.775 3.457 -57.646 1.00 69.88 161 THR A N 1
ATOM 1242 C CA . THR A 1 161 ? 48.884 2.429 -57.115 1.00 69.88 161 THR A CA 1
ATOM 1243 C C . THR A 1 161 ? 47.818 3.105 -56.267 1.00 69.88 161 THR A C 1
ATOM 1245 O O . THR A 1 161 ? 48.124 3.677 -55.219 1.00 69.88 161 THR A O 1
ATOM 1248 N N . ILE A 1 162 ? 46.568 3.038 -56.719 1.00 72.62 162 ILE A N 1
ATOM 1249 C CA . ILE A 1 162 ? 45.404 3.547 -55.987 1.00 72.62 162 ILE A CA 1
ATOM 1250 C C . ILE A 1 162 ? 44.551 2.360 -55.569 1.00 72.62 162 ILE A C 1
ATOM 1252 O O . ILE A 1 162 ? 44.281 1.458 -56.364 1.00 72.62 162 ILE A O 1
ATOM 1256 N N . ARG A 1 163 ? 44.085 2.384 -54.328 1.00 72.06 163 ARG A N 1
ATOM 1257 C CA . ARG A 1 163 ? 43.107 1.440 -53.814 1.00 72.06 163 ARG A CA 1
ATOM 1258 C C . ARG A 1 163 ? 41.793 2.138 -53.540 1.00 72.06 163 ARG A C 1
ATOM 1260 O O . ARG A 1 163 ? 41.749 3.146 -52.837 1.00 72.06 163 ARG A O 1
ATOM 1267 N N . ASN A 1 164 ? 40.711 1.558 -54.049 1.00 78.00 164 ASN A N 1
ATOM 1268 C CA . ASN A 1 164 ? 39.380 1.925 -53.599 1.00 78.00 164 ASN A CA 1
ATOM 1269 C C . ASN A 1 164 ? 39.116 1.250 -52.250 1.00 78.00 164 ASN A C 1
ATOM 1271 O O . ASN A 1 164 ? 38.967 0.031 -52.163 1.00 78.00 164 ASN A O 1
ATOM 1275 N N . THR A 1 165 ? 39.129 2.050 -51.189 1.00 79.69 165 THR A N 1
ATOM 1276 C CA . THR A 1 165 ? 38.851 1.616 -49.815 1.00 79.69 165 THR A CA 1
ATOM 1277 C C . THR A 1 165 ? 37.398 1.874 -49.413 1.00 79.69 165 THR A C 1
ATOM 1279 O O . THR A 1 165 ? 37.009 1.538 -48.297 1.00 79.69 165 THR A O 1
ATOM 1282 N N . GLY A 1 166 ? 36.604 2.471 -50.306 1.00 79.62 166 GLY A N 1
ATOM 1283 C CA . GLY A 1 166 ? 35.166 2.665 -50.163 1.00 79.62 166 GLY A CA 1
ATOM 1284 C C . GLY A 1 166 ? 34.351 1.473 -50.668 1.00 79.62 166 GLY A C 1
ATOM 1285 O O . GLY A 1 166 ? 34.888 0.549 -51.281 1.00 79.62 166 GLY A O 1
ATOM 1286 N N . GLY A 1 167 ? 33.044 1.497 -50.403 1.00 77.56 167 GLY A N 1
ATOM 1287 C CA . GLY A 1 167 ? 32.107 0.432 -50.773 1.00 77.56 167 GLY A CA 1
ATOM 1288 C C . GLY A 1 167 ? 31.442 0.605 -52.145 1.00 77.56 167 GLY A C 1
ATOM 1289 O O . GLY A 1 167 ? 30.817 -0.328 -52.645 1.00 77.56 167 GLY A O 1
ATOM 1290 N N . VAL A 1 168 ? 31.629 1.752 -52.806 1.00 81.31 168 VAL A N 1
ATOM 1291 C CA . VAL A 1 168 ? 31.072 2.030 -54.142 1.00 81.31 168 VAL A CA 1
ATOM 1292 C C . VAL A 1 168 ? 32.147 2.075 -55.219 1.00 81.31 168 VAL A C 1
ATOM 1294 O O . VAL A 1 168 ? 33.308 2.370 -54.942 1.00 81.31 168 VAL A O 1
ATOM 1297 N N . ASN A 1 169 ? 31.752 1.830 -56.469 1.00 75.94 169 ASN A N 1
ATOM 1298 C CA . ASN A 1 169 ? 32.635 2.016 -57.618 1.00 75.94 169 ASN A CA 1
ATOM 1299 C C . ASN A 1 169 ? 33.038 3.489 -57.742 1.00 75.94 169 ASN A C 1
ATOM 1301 O O . ASN A 1 169 ? 32.189 4.379 -57.661 1.00 75.94 169 ASN A O 1
ATOM 1305 N N . VAL A 1 170 ? 34.323 3.737 -57.986 1.00 75.00 170 VAL A N 1
ATOM 1306 C CA . VAL A 1 170 ? 34.845 5.087 -58.204 1.00 75.00 170 VAL A CA 1
ATOM 1307 C C . VAL A 1 170 ? 35.433 5.173 -59.598 1.00 75.00 170 VAL A C 1
ATOM 1309 O O . VAL A 1 170 ? 36.347 4.424 -59.937 1.00 75.00 170 VAL A O 1
ATOM 1312 N N . THR A 1 171 ? 34.920 6.109 -60.387 1.00 72.31 171 THR A N 1
ATOM 1313 C CA . THR A 1 171 ? 35.458 6.418 -61.707 1.00 72.31 171 THR A CA 1
ATOM 1314 C C . THR A 1 171 ? 36.437 7.578 -61.589 1.00 72.31 171 THR A C 1
ATOM 1316 O O . THR A 1 171 ? 36.053 8.685 -61.204 1.00 72.31 171 THR A O 1
ATOM 1319 N N . ILE A 1 172 ? 37.701 7.339 -61.932 1.00 67.38 172 ILE A N 1
ATOM 1320 C CA . ILE A 1 172 ? 38.703 8.403 -62.026 1.00 67.38 172 ILE A CA 1
ATOM 1321 C C . ILE A 1 172 ? 38.686 8.950 -63.452 1.00 67.38 172 ILE A C 1
ATOM 1323 O O . ILE A 1 172 ? 38.982 8.227 -64.401 1.00 67.38 172 ILE A O 1
ATOM 1327 N N . THR A 1 173 ? 38.323 10.225 -63.595 1.00 61.84 173 THR A N 1
ATOM 1328 C CA . THR A 1 173 ? 38.243 10.912 -64.895 1.00 61.84 173 THR A CA 1
ATOM 1329 C C . THR A 1 173 ? 39.520 11.659 -65.259 1.00 61.84 173 THR A C 1
ATOM 1331 O O . THR A 1 173 ? 39.753 11.928 -66.431 1.00 61.84 173 THR A O 1
ATOM 1334 N N . SER A 1 174 ? 40.331 12.029 -64.267 1.00 61.31 174 SER A N 1
ATOM 1335 C CA . SER A 1 174 ? 41.632 12.662 -64.471 1.00 61.31 174 SER A CA 1
ATOM 1336 C C . SER A 1 174 ? 42.528 12.470 -63.249 1.00 61.31 174 SER A C 1
ATOM 1338 O O . SER A 1 174 ? 42.050 12.370 -62.116 1.00 61.31 174 SER A O 1
ATOM 1340 N N . ILE A 1 175 ? 43.840 12.419 -63.480 1.00 60.66 175 ILE A N 1
ATOM 1341 C CA . ILE A 1 175 ? 44.870 12.413 -62.439 1.00 60.66 175 ILE A CA 1
ATOM 1342 C C . ILE A 1 175 ? 45.888 13.487 -62.809 1.00 60.66 175 ILE A C 1
ATOM 1344 O O . ILE A 1 175 ? 46.408 13.489 -63.919 1.00 60.66 175 ILE A O 1
ATOM 1348 N N . SER A 1 176 ? 46.166 14.401 -61.879 1.00 57.66 176 SER A N 1
ATOM 1349 C CA . SER A 1 176 ? 47.164 15.457 -62.051 1.00 57.66 176 SER A CA 1
ATOM 1350 C C . SER A 1 176 ? 48.270 15.283 -61.022 1.00 57.66 176 SER A C 1
ATOM 1352 O O . SER A 1 176 ? 47.998 15.101 -59.836 1.00 57.66 176 SER A O 1
ATOM 1354 N N . LEU A 1 177 ? 49.516 15.387 -61.471 1.00 54.44 177 LEU A N 1
ATOM 1355 C CA . LEU A 1 177 ? 50.700 15.424 -60.621 1.00 54.44 177 LEU A CA 1
ATOM 1356 C C . LEU A 1 177 ? 51.229 16.861 -60.604 1.00 54.44 177 LEU A C 1
ATOM 1358 O O . LEU A 1 177 ? 51.319 17.494 -61.653 1.00 54.44 177 LEU A O 1
ATOM 1362 N N . GLN A 1 178 ? 51.532 17.393 -59.420 1.00 48.62 178 GLN A N 1
ATOM 1363 C CA . GLN A 1 178 ? 52.126 18.721 -59.268 1.00 48.62 178 GLN A CA 1
ATOM 1364 C C . GLN A 1 178 ? 53.474 18.597 -58.560 1.00 48.62 178 GLN A C 1
ATOM 1366 O O . GLN A 1 178 ? 53.543 18.117 -57.429 1.00 48.62 178 GLN A O 1
ATOM 1371 N N . GLU A 1 179 ? 54.533 19.090 -59.198 1.00 45.78 179 GLU A N 1
ATOM 1372 C CA . GLU A 1 179 ? 55.797 19.363 -58.519 1.00 45.78 179 GLU A CA 1
ATOM 1373 C C . GLU A 1 179 ? 55.689 20.689 -57.756 1.00 45.78 179 GLU A C 1
ATOM 1375 O O . GLU A 1 179 ? 55.291 21.721 -58.302 1.00 45.78 179 GLU A O 1
ATOM 1380 N N . THR A 1 180 ? 56.035 20.687 -56.470 1.00 44.28 180 THR A N 1
ATOM 1381 C CA . THR A 1 180 ? 56.093 21.908 -55.656 1.00 44.28 180 THR A CA 1
ATOM 1382 C C . THR A 1 180 ? 57.533 22.347 -55.429 1.00 44.28 180 THR A C 1
ATOM 1384 O O . THR A 1 180 ? 58.222 21.740 -54.613 1.00 44.28 180 THR A O 1
ATOM 1387 N N . TYR A 1 181 ? 57.939 23.464 -56.052 1.00 45.66 181 TYR A N 1
ATOM 1388 C CA . TYR A 1 181 ? 59.098 24.267 -55.634 1.00 45.66 181 TYR A CA 1
ATOM 1389 C C . TYR A 1 181 ? 58.833 25.787 -55.762 1.00 45.66 181 TYR A C 1
ATOM 1391 O O . TYR A 1 181 ? 58.113 26.209 -56.669 1.00 45.66 181 TYR A O 1
ATOM 1399 N N . PRO A 1 182 ? 59.379 26.649 -54.875 1.00 38.66 182 PRO A N 1
ATOM 1400 C CA . PRO A 1 182 ? 59.089 28.089 -54.882 1.00 38.66 182 PRO A CA 1
ATOM 1401 C C . PRO A 1 182 ? 59.932 28.881 -55.904 1.00 38.66 182 PRO A C 1
ATOM 1403 O O . PRO A 1 182 ? 61.156 28.792 -55.875 1.00 38.66 182 PRO A O 1
ATOM 1406 N N . GLY A 1 183 ? 59.297 29.765 -56.698 1.00 49.03 183 GLY A N 1
ATOM 1407 C CA . GLY A 1 183 ? 59.954 30.974 -57.242 1.00 49.03 183 GLY A CA 1
ATOM 1408 C C . GLY A 1 183 ? 60.227 31.111 -58.754 1.00 49.03 183 GLY A C 1
ATOM 1409 O O . GLY A 1 183 ? 60.962 32.028 -59.110 1.00 49.03 183 GLY A O 1
ATOM 1410 N N . ALA A 1 184 ? 59.659 30.296 -59.653 1.00 47.00 184 ALA A N 1
ATOM 1411 C CA . ALA A 1 184 ? 59.930 30.388 -61.105 1.00 47.00 184 ALA A CA 1
ATOM 1412 C C . ALA A 1 184 ? 58.780 31.029 -61.942 1.00 47.00 184 ALA A C 1
ATOM 1414 O O . ALA A 1 184 ? 57.621 30.939 -61.527 1.00 47.00 184 ALA A O 1
ATOM 1415 N N . PRO A 1 185 ? 59.066 31.698 -63.086 1.00 45.12 185 PRO A N 1
ATOM 1416 C CA . PRO A 1 185 ? 58.073 32.407 -63.913 1.00 45.12 185 PRO A CA 1
ATOM 1417 C C . PRO A 1 185 ? 57.242 31.496 -64.845 1.00 45.12 185 PRO A C 1
ATOM 1419 O O . PRO A 1 185 ? 57.729 30.491 -65.351 1.00 45.12 185 PRO A O 1
ATOM 1422 N N . TRP A 1 186 ? 55.988 31.889 -65.109 1.00 44.78 186 TRP A N 1
ATOM 1423 C CA . TRP A 1 186 ? 55.013 31.151 -65.932 1.00 44.78 186 TRP A CA 1
ATOM 1424 C C . TRP A 1 186 ? 55.074 31.553 -67.420 1.00 44.78 186 TRP A C 1
ATOM 1426 O O . TRP A 1 186 ? 55.089 32.742 -67.738 1.00 44.78 186 TRP A O 1
ATOM 1436 N N . ILE A 1 187 ? 55.046 30.573 -68.326 1.00 46.34 187 ILE A N 1
ATOM 1437 C CA . ILE A 1 187 ? 55.040 30.703 -69.795 1.00 46.34 187 ILE A CA 1
ATOM 1438 C C . ILE A 1 187 ? 53.713 30.142 -70.351 1.00 46.34 187 ILE A C 1
ATOM 1440 O O . ILE A 1 187 ? 53.223 29.146 -69.832 1.00 46.34 187 ILE A O 1
ATOM 1444 N N . PRO A 1 188 ? 53.077 30.752 -71.366 1.00 42.06 188 PRO A N 1
ATOM 1445 C CA . PRO A 1 188 ? 51.818 30.240 -71.908 1.00 42.06 188 PRO A CA 1
ATOM 1446 C C . PRO A 1 188 ? 52.057 28.994 -72.766 1.00 42.06 188 PRO A C 1
ATOM 1448 O O . PRO A 1 188 ? 52.919 29.019 -73.645 1.00 42.06 188 PRO A O 1
ATOM 1451 N N . ASP A 1 189 ? 51.276 27.935 -72.534 1.00 42.50 189 ASP A N 1
ATOM 1452 C CA . ASP A 1 189 ? 51.241 26.761 -73.409 1.00 42.50 189 ASP A CA 1
ATOM 1453 C C . ASP A 1 189 ? 50.340 27.031 -74.622 1.00 42.50 189 ASP A C 1
ATOM 1455 O O . ASP A 1 189 ? 49.310 27.699 -74.519 1.00 42.50 189 ASP A O 1
ATOM 1459 N N . THR A 1 190 ? 50.771 26.567 -75.791 1.00 45.47 190 THR A N 1
ATOM 1460 C CA . THR A 1 190 ? 50.147 26.864 -77.088 1.00 45.47 190 THR A CA 1
ATOM 1461 C C . THR A 1 190 ? 49.740 25.609 -77.861 1.00 45.47 190 THR A C 1
ATOM 1463 O O . THR A 1 190 ? 49.374 25.718 -79.035 1.00 45.47 190 THR A O 1
ATOM 1466 N N . SER A 1 191 ? 49.776 24.427 -77.234 1.00 45.31 191 SER A N 1
ATOM 1467 C CA . SER A 1 191 ? 49.247 23.207 -77.843 1.00 45.31 191 SER A CA 1
ATOM 1468 C C . SER A 1 191 ? 47.707 23.235 -77.945 1.00 45.31 191 SER A C 1
ATOM 1470 O O . SER A 1 191 ? 47.041 23.979 -77.219 1.00 45.31 191 SER A O 1
ATOM 1472 N N . PRO A 1 192 ? 47.104 22.469 -78.877 1.00 45.47 192 PRO A N 1
ATOM 1473 C CA . PRO A 1 192 ? 45.660 22.524 -79.153 1.00 45.47 192 PRO A CA 1
ATOM 1474 C C . PRO A 1 192 ? 44.758 22.078 -77.988 1.00 45.47 192 PRO A C 1
ATOM 1476 O O . PRO A 1 192 ? 43.561 22.356 -77.999 1.00 45.47 192 PRO A O 1
ATOM 1479 N N . ASP A 1 193 ? 45.335 21.369 -77.028 1.00 42.84 193 ASP A N 1
ATOM 1480 C CA . ASP A 1 193 ? 44.735 20.713 -75.867 1.00 42.84 193 ASP A CA 1
ATOM 1481 C C . ASP A 1 193 ? 45.040 21.432 -74.537 1.00 42.84 193 ASP A C 1
ATOM 1483 O O . ASP A 1 193 ? 44.476 21.091 -73.496 1.00 42.84 193 ASP A O 1
ATOM 1487 N N . ALA A 1 194 ? 45.871 22.479 -74.547 1.00 43.09 194 ALA A N 1
ATOM 1488 C CA . ALA A 1 194 ? 46.268 23.177 -73.331 1.00 43.09 194 ALA A CA 1
ATOM 1489 C C . ALA A 1 194 ? 45.194 24.148 -72.809 1.00 43.09 194 ALA A C 1
ATOM 1491 O O . ALA A 1 194 ? 44.729 25.050 -73.510 1.00 43.09 194 ALA A O 1
ATOM 1492 N N . THR A 1 195 ? 44.849 24.034 -71.521 1.00 37.03 195 THR A N 1
ATOM 1493 C CA . THR A 1 195 ? 43.893 24.936 -70.850 1.00 37.03 195 THR A CA 1
ATOM 1494 C C . THR A 1 195 ? 44.540 25.934 -69.870 1.00 37.03 195 THR A C 1
ATOM 1496 O O . THR A 1 195 ? 43.827 26.508 -69.045 1.00 37.03 195 THR A O 1
ATOM 1499 N N . GLY A 1 196 ? 45.863 26.174 -69.908 1.00 45.06 196 GLY A N 1
ATOM 1500 C CA . GLY A 1 196 ? 46.543 27.057 -68.937 1.00 45.06 196 GLY A CA 1
ATOM 1501 C C . GLY A 1 196 ? 48.018 27.408 -69.216 1.00 45.06 196 GLY A C 1
ATOM 1502 O O . GLY A 1 196 ? 48.573 27.048 -70.245 1.00 45.06 196 GLY A O 1
ATOM 1503 N N . TRP A 1 197 ? 48.644 28.161 -68.295 1.00 38.44 197 TRP A N 1
ATOM 1504 C CA . TRP A 1 197 ? 50.066 28.564 -68.349 1.00 38.44 197 TRP A CA 1
ATOM 1505 C C . TRP A 1 197 ? 50.951 27.542 -67.608 1.00 38.44 197 TRP A C 1
ATOM 1507 O O . TRP A 1 197 ? 50.532 26.991 -66.593 1.00 38.44 197 TRP A O 1
ATOM 1517 N N . ILE A 1 198 ? 52.187 27.342 -68.073 1.00 42.09 198 ILE A N 1
ATOM 1518 C CA . ILE A 1 198 ? 53.153 26.315 -67.647 1.00 42.09 198 ILE A CA 1
ATOM 1519 C C . ILE A 1 198 ? 54.466 26.949 -67.157 1.00 42.09 198 ILE A C 1
ATOM 1521 O O . ILE A 1 198 ? 54.961 27.910 -67.733 1.00 42.09 198 ILE A O 1
ATOM 1525 N N . ASN A 1 199 ? 55.075 26.407 -66.103 1.00 40.84 199 ASN A N 1
ATOM 1526 C CA . ASN A 1 199 ? 56.384 26.835 -65.590 1.00 40.84 199 ASN A CA 1
ATOM 1527 C C . ASN A 1 199 ? 57.507 25.915 -66.115 1.00 40.84 199 ASN A C 1
ATOM 1529 O O . ASN A 1 199 ? 57.330 24.699 -66.099 1.00 40.84 199 ASN A O 1
ATOM 1533 N N . VAL A 1 200 ? 58.642 26.467 -66.570 1.00 42.47 200 VAL A N 1
ATOM 1534 C CA . VAL A 1 200 ? 59.747 25.701 -67.193 1.00 42.47 200 VAL A CA 1
ATOM 1535 C C . VAL A 1 200 ? 61.133 26.086 -66.640 1.00 42.47 200 VAL A C 1
ATOM 1537 O O . VAL A 1 200 ? 61.755 27.046 -67.097 1.00 42.47 200 VAL A O 1
ATOM 1540 N N . GLY A 1 201 ? 61.615 25.291 -65.668 1.00 44.12 201 GLY A N 1
ATOM 1541 C CA . GLY A 1 201 ? 62.971 25.258 -65.075 1.00 44.12 201 GLY A CA 1
ATOM 1542 C C . GLY A 1 201 ? 63.163 24.035 -64.140 1.00 44.12 201 GLY A C 1
ATOM 1543 O O . GLY A 1 201 ? 62.162 23.494 -63.686 1.00 44.12 201 GLY A O 1
ATOM 1544 N N . ASP A 1 202 ? 64.408 23.562 -63.928 1.00 37.53 202 ASP A N 1
ATOM 1545 C CA . ASP A 1 202 ? 64.905 22.315 -63.263 1.00 37.53 202 ASP A CA 1
ATOM 1546 C C . ASP A 1 202 ? 64.097 20.975 -63.361 1.00 37.53 202 ASP A C 1
ATOM 1548 O O . ASP A 1 202 ? 64.554 19.971 -62.821 1.00 37.53 202 ASP A O 1
ATOM 1552 N N . ASN A 1 203 ? 63.049 20.923 -64.208 1.00 30.30 203 ASN A N 1
ATOM 1553 C CA . ASN A 1 203 ? 62.323 19.786 -64.842 1.00 30.30 203 ASN A CA 1
ATOM 1554 C C . ASN A 1 203 ? 61.397 18.924 -63.930 1.00 30.30 203 ASN A C 1
ATOM 1556 O O . ASN A 1 203 ? 61.856 18.523 -62.871 1.00 30.30 203 ASN A O 1
ATOM 1560 N N . LYS A 1 204 ? 60.153 18.515 -64.298 1.00 33.94 204 LYS A N 1
ATOM 1561 C CA . LYS A 1 204 ? 59.478 18.348 -65.628 1.00 33.94 204 LYS A CA 1
ATOM 1562 C C . LYS A 1 204 ? 57.978 18.754 -65.699 1.00 33.94 204 LYS A C 1
ATOM 1564 O O . LYS A 1 204 ? 57.254 18.837 -64.715 1.00 33.94 204 LYS A O 1
ATOM 1569 N N . VAL A 1 205 ? 57.529 18.952 -66.951 1.00 29.78 205 VAL A N 1
ATOM 1570 C CA . VAL A 1 205 ? 56.312 19.627 -67.462 1.00 29.78 205 VAL A CA 1
ATOM 1571 C C . VAL A 1 205 ? 55.121 18.696 -67.774 1.00 29.78 205 VAL A C 1
ATOM 1573 O O . VAL A 1 205 ? 55.245 17.819 -68.613 1.00 29.78 205 VAL A O 1
ATOM 1576 N N . PHE A 1 206 ? 53.989 18.990 -67.123 1.00 34.62 206 PHE A N 1
ATOM 1577 C CA . PHE A 1 206 ? 52.550 18.824 -67.436 1.00 34.62 206 PHE A CA 1
ATOM 1578 C C . PHE A 1 206 ? 51.915 17.561 -68.068 1.00 34.62 206 PHE A C 1
ATOM 1580 O O . PHE A 1 206 ? 52.136 17.204 -69.215 1.00 34.62 206 PHE A O 1
ATOM 1587 N N . VAL A 1 207 ? 50.955 17.052 -67.275 1.00 36.03 207 VAL A N 1
ATOM 1588 C CA . VAL A 1 207 ? 49.514 16.797 -67.517 1.00 36.03 207 VAL A CA 1
ATOM 1589 C C . VAL A 1 207 ? 49.108 16.208 -68.867 1.00 36.03 207 VAL A C 1
ATOM 1591 O O . VAL A 1 207 ? 48.873 16.902 -69.849 1.00 36.03 207 VAL A O 1
ATOM 1594 N N . TRP A 1 208 ? 48.867 14.904 -68.814 1.00 36.94 208 TRP A N 1
ATOM 1595 C CA . TRP A 1 208 ? 48.138 14.139 -69.810 1.00 36.94 208 TRP A CA 1
ATOM 1596 C C . TRP A 1 208 ? 46.655 14.552 -69.882 1.00 36.94 208 TRP A C 1
ATOM 1598 O O . TRP A 1 208 ? 45.894 14.340 -68.935 1.00 36.94 208 TRP A O 1
ATOM 1608 N N . ASP A 1 209 ? 46.237 15.086 -71.030 1.00 38.50 209 ASP A N 1
ATOM 1609 C CA . ASP A 1 209 ? 44.891 14.897 -71.579 1.00 38.50 209 ASP A CA 1
ATOM 1610 C C . ASP A 1 209 ? 44.872 13.527 -72.265 1.00 38.50 209 ASP A C 1
ATOM 1612 O O . ASP A 1 209 ? 45.190 13.356 -73.441 1.00 38.50 209 ASP A O 1
ATOM 1616 N N . GLY A 1 210 ? 44.517 12.507 -71.501 1.00 39.09 210 GLY A N 1
ATOM 1617 C CA . GLY A 1 210 ? 43.911 11.332 -72.086 1.00 39.09 210 GLY A CA 1
ATOM 1618 C C . GLY A 1 210 ? 42.800 10.893 -71.172 1.00 39.09 210 GLY A C 1
ATOM 1619 O O . GLY A 1 210 ? 43.008 10.542 -70.013 1.00 39.09 210 GLY A O 1
ATOM 1620 N N . SER A 1 211 ? 41.585 10.936 -71.701 1.00 43.78 211 SER A N 1
ATOM 1621 C CA . SER A 1 211 ? 40.402 10.418 -71.025 1.00 43.78 211 SER A CA 1
ATOM 1622 C C . SER A 1 211 ? 40.458 8.886 -70.978 1.00 43.78 211 SER A C 1
ATOM 1624 O O . SER A 1 211 ? 39.737 8.209 -71.709 1.00 43.78 211 SER A O 1
ATOM 1626 N N . ALA A 1 212 ? 41.326 8.316 -70.141 1.00 48.78 212 ALA A N 1
ATOM 1627 C CA . ALA A 1 212 ? 41.181 6.932 -69.715 1.00 48.78 212 ALA A CA 1
ATOM 1628 C C . ALA A 1 212 ? 40.274 6.906 -68.489 1.00 48.78 212 ALA A C 1
ATOM 1630 O O . ALA A 1 212 ? 40.612 7.397 -67.415 1.00 48.78 212 ALA A O 1
ATOM 1631 N N . VAL A 1 213 ? 39.086 6.350 -68.686 1.00 48.12 213 VAL A N 1
ATOM 1632 C CA . VAL A 1 213 ? 38.121 6.108 -67.621 1.00 48.12 213 VAL A CA 1
ATOM 1633 C C . VAL A 1 213 ? 38.569 4.850 -66.882 1.00 48.12 213 VAL A C 1
ATOM 1635 O O . VAL A 1 213 ? 38.557 3.761 -67.458 1.00 48.12 213 VAL A O 1
ATOM 1638 N N . TYR A 1 214 ? 38.985 4.999 -65.624 1.00 54.81 214 TYR A N 1
ATOM 1639 C CA . TYR A 1 214 ? 39.310 3.867 -64.755 1.00 54.81 214 TYR A CA 1
ATOM 1640 C C . TYR A 1 214 ? 38.168 3.637 -63.772 1.00 54.81 214 TYR A C 1
ATOM 1642 O O . TYR A 1 214 ? 37.960 4.449 -62.869 1.00 54.81 214 TYR A O 1
ATOM 1650 N N . ASP A 1 215 ? 37.454 2.526 -63.934 1.00 61.41 215 ASP A N 1
ATOM 1651 C CA . ASP A 1 215 ? 36.442 2.085 -62.977 1.00 61.41 215 ASP A CA 1
ATOM 1652 C C . ASP A 1 215 ? 37.100 1.222 -61.898 1.00 61.41 215 ASP A C 1
ATOM 1654 O O . ASP A 1 215 ? 37.500 0.079 -62.141 1.00 61.41 215 ASP A O 1
ATOM 1658 N N . LEU A 1 216 ? 37.231 1.786 -60.697 1.00 64.19 216 LEU A N 1
ATOM 1659 C CA . LEU A 1 216 ? 37.838 1.111 -59.558 1.00 64.19 216 LEU A CA 1
ATOM 1660 C C . LEU A 1 216 ? 36.762 0.419 -58.721 1.00 64.19 216 LEU A C 1
ATOM 1662 O O . LEU A 1 216 ? 35.936 1.078 -58.079 1.00 64.19 216 LEU A O 1
ATOM 1666 N N . LEU A 1 217 ? 36.789 -0.913 -58.693 1.00 66.06 217 LEU A N 1
ATOM 1667 C CA . LEU A 1 217 ? 35.898 -1.718 -57.863 1.00 66.06 217 LEU A CA 1
ATOM 1668 C C . LEU A 1 217 ? 36.293 -1.613 -56.374 1.00 66.06 217 LEU A C 1
ATOM 1670 O O . LEU A 1 217 ? 37.477 -1.455 -56.059 1.00 66.06 217 LEU A O 1
ATOM 1674 N N . PRO A 1 218 ? 35.338 -1.733 -55.441 1.00 71.00 218 PRO A N 1
ATOM 1675 C CA . PRO A 1 218 ? 35.606 -1.747 -54.005 1.00 71.00 218 PRO A CA 1
ATOM 1676 C C . PRO A 1 218 ? 36.683 -2.757 -53.590 1.00 71.00 218 PRO A C 1
ATOM 1678 O O . PRO A 1 218 ? 36.763 -3.858 -54.133 1.00 71.00 218 PRO A O 1
ATOM 1681 N N . ALA A 1 219 ? 37.493 -2.388 -52.595 1.00 68.19 219 ALA A N 1
ATOM 1682 C CA . ALA A 1 219 ? 38.534 -3.212 -51.971 1.00 68.19 219 ALA A CA 1
ATOM 1683 C C . ALA A 1 219 ? 39.610 -3.777 -52.920 1.00 68.19 219 ALA A C 1
ATOM 1685 O O . ALA A 1 219 ? 40.321 -4.717 -52.551 1.00 68.19 219 ALA A O 1
ATOM 1686 N N . THR A 1 220 ? 39.778 -3.191 -54.106 1.00 50.69 220 THR A N 1
ATOM 1687 C CA . THR A 1 220 ? 40.781 -3.616 -55.090 1.00 50.69 220 THR A CA 1
ATOM 1688 C C . THR A 1 220 ? 41.815 -2.521 -55.348 1.00 50.69 220 THR A C 1
ATOM 1690 O O . THR A 1 220 ? 41.507 -1.326 -55.320 1.00 50.69 220 THR A O 1
ATOM 1693 N N . SER A 1 221 ? 43.066 -2.943 -55.544 1.00 58.62 221 SER A N 1
ATOM 1694 C CA . SER A 1 221 ? 44.189 -2.064 -55.877 1.00 58.62 221 SER A CA 1
ATOM 1695 C C . SER A 1 221 ? 44.427 -2.081 -57.382 1.00 58.62 221 SER A C 1
ATOM 1697 O O . SER A 1 221 ? 44.447 -3.147 -58.001 1.00 58.62 221 SER A O 1
ATOM 1699 N N . TYR A 1 222 ? 44.654 -0.904 -57.955 1.00 49.12 222 TYR A N 1
ATOM 1700 C CA . TYR A 1 222 ? 44.903 -0.720 -59.378 1.00 49.12 222 TYR A CA 1
ATOM 1701 C C . TYR A 1 222 ? 46.205 0.039 -59.587 1.00 49.12 222 TYR A C 1
ATOM 1703 O O . TYR A 1 222 ? 46.438 1.068 -58.954 1.00 49.12 222 TYR A O 1
ATOM 1711 N N . ALA A 1 223 ? 47.038 -0.468 -60.495 1.00 51.72 223 ALA A N 1
ATOM 1712 C CA . ALA A 1 223 ? 48.201 0.250 -60.993 1.00 51.72 223 ALA A CA 1
ATOM 1713 C C . ALA A 1 223 ? 47.784 1.074 -62.214 1.00 51.72 223 ALA A C 1
ATOM 1715 O O . ALA A 1 223 ? 47.325 0.518 -63.213 1.00 51.72 223 ALA A O 1
ATOM 1716 N N . ILE A 1 224 ? 47.941 2.389 -62.121 1.00 57.44 224 ILE A N 1
ATOM 1717 C CA . ILE A 1 224 ? 47.674 3.333 -63.201 1.00 57.44 224 ILE A CA 1
ATOM 1718 C C . ILE A 1 224 ? 49.023 3.883 -63.655 1.00 57.44 224 ILE A C 1
ATOM 1720 O O . ILE A 1 224 ? 49.749 4.497 -62.870 1.00 57.44 224 ILE A O 1
ATOM 1724 N N . ASN A 1 225 ? 49.371 3.615 -64.912 1.00 54.72 225 ASN A N 1
ATOM 1725 C CA . ASN A 1 225 ? 50.567 4.160 -65.538 1.00 54.72 225 ASN A CA 1
ATOM 1726 C C . ASN A 1 225 ? 50.208 5.496 -66.196 1.00 54.72 225 ASN A C 1
ATOM 1728 O O . ASN A 1 225 ? 49.255 5.569 -66.973 1.00 54.72 225 ASN A O 1
ATOM 1732 N N . ILE A 1 226 ? 50.952 6.540 -65.848 1.00 56.78 226 ILE A N 1
ATOM 1733 C CA . ILE A 1 226 ? 50.856 7.860 -66.459 1.00 56.78 226 ILE A CA 1
ATOM 1734 C C . ILE A 1 226 ? 52.124 8.051 -67.280 1.00 56.78 226 ILE A C 1
ATOM 1736 O O . ILE A 1 226 ? 53.215 8.152 -66.715 1.00 56.78 226 ILE A O 1
ATOM 1740 N N . ASP A 1 227 ? 51.963 8.078 -68.598 1.00 51.38 227 ASP A N 1
ATOM 1741 C CA . ASP A 1 227 ? 53.046 8.319 -69.543 1.00 51.38 227 ASP A CA 1
ATOM 1742 C C . ASP A 1 227 ? 53.248 9.830 -69.719 1.00 51.38 227 ASP A C 1
ATOM 1744 O O . ASP A 1 227 ? 52.343 10.533 -70.180 1.00 51.38 227 ASP A O 1
ATOM 1748 N N . TYR A 1 228 ? 54.417 10.341 -69.326 1.00 52.12 228 TYR A N 1
ATOM 1749 C CA . TYR A 1 228 ? 54.885 11.646 -69.778 1.00 52.12 228 TYR A CA 1
ATOM 1750 C C . TYR A 1 228 ? 55.543 11.422 -71.140 1.00 52.12 228 TYR A C 1
ATOM 1752 O O . TYR A 1 228 ? 56.758 11.257 -71.247 1.00 52.12 228 TYR A O 1
ATOM 1760 N N . ALA A 1 229 ? 54.754 11.460 -72.212 1.00 42.44 229 ALA A N 1
ATOM 1761 C CA . ALA A 1 229 ? 55.315 11.521 -73.554 1.00 42.44 229 ALA A CA 1
ATOM 1762 C C . ALA A 1 229 ? 55.961 12.903 -73.773 1.00 42.44 229 ALA A C 1
ATOM 1764 O O . ALA A 1 229 ? 55.412 13.780 -74.439 1.00 42.44 229 ALA A O 1
ATOM 1765 N N . SER A 1 230 ? 57.147 13.115 -73.199 1.00 40.78 230 SER A N 1
ATOM 1766 C CA . SER A 1 230 ? 58.011 14.232 -73.542 1.00 40.78 230 SER A CA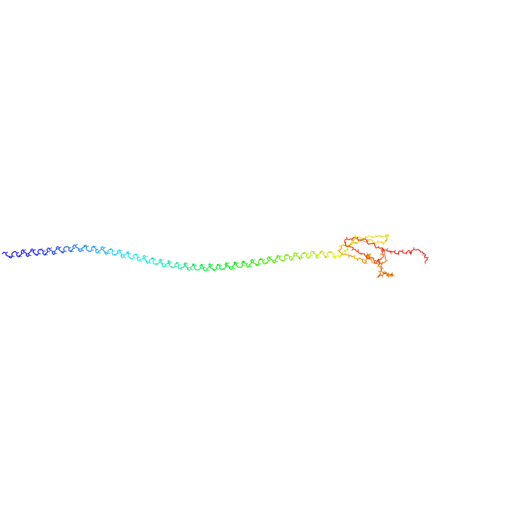 1
ATOM 1767 C C . SER A 1 230 ? 58.524 14.010 -74.962 1.00 40.78 230 SER A C 1
ATOM 1769 O O . SER A 1 230 ? 59.431 13.218 -75.217 1.00 40.78 230 SER A O 1
ATOM 1771 N N . ILE A 1 231 ? 57.951 14.724 -75.931 1.00 33.69 231 ILE A N 1
ATOM 1772 C CA . ILE A 1 231 ? 58.585 14.875 -77.241 1.00 33.69 231 ILE A CA 1
ATOM 1773 C C . ILE A 1 231 ? 59.810 15.777 -77.034 1.00 33.69 231 ILE A C 1
ATOM 1775 O O . ILE A 1 231 ? 59.779 16.977 -77.296 1.00 33.69 231 ILE A O 1
ATOM 1779 N N . TYR A 1 232 ? 60.913 15.207 -76.546 1.00 36.44 232 TYR A N 1
ATOM 1780 C CA . TYR A 1 232 ? 62.237 15.752 -76.817 1.00 36.44 232 TYR A CA 1
ATOM 1781 C C . TYR A 1 232 ? 62.542 15.479 -78.292 1.00 36.44 232 TYR A C 1
ATOM 1783 O O . TYR A 1 232 ? 63.252 14.528 -78.616 1.00 36.44 232 TYR A O 1
ATOM 1791 N N . ASP A 1 233 ? 61.994 16.296 -79.199 1.00 31.78 233 ASP A N 1
ATOM 1792 C CA . ASP A 1 233 ? 62.567 16.368 -80.539 1.00 31.78 233 ASP A CA 1
ATOM 1793 C C . ASP A 1 233 ? 63.826 17.235 -80.476 1.00 31.78 233 ASP A C 1
ATOM 1795 O O . ASP A 1 233 ? 63.830 18.429 -80.169 1.00 31.78 233 ASP A O 1
ATOM 1799 N N . THR A 1 234 ? 64.925 16.536 -80.688 1.00 42.50 234 THR A N 1
ATOM 1800 C CA . THR A 1 234 ? 66.303 16.973 -80.802 1.00 42.50 234 THR A CA 1
ATOM 1801 C C . THR A 1 234 ? 66.491 18.229 -81.653 1.00 42.50 234 THR A C 1
ATOM 1803 O O . THR A 1 234 ? 66.500 18.139 -82.873 1.00 42.50 234 THR A O 1
ATOM 1806 N N . GLN A 1 235 ? 66.792 19.377 -81.036 1.00 32.66 235 GLN A N 1
ATOM 1807 C CA . GLN A 1 235 ? 67.521 20.466 -81.707 1.00 32.66 235 GLN A CA 1
ATOM 1808 C C . GLN A 1 235 ? 68.556 21.116 -80.779 1.00 32.66 235 GLN A C 1
ATOM 1810 O O . GLN A 1 235 ? 68.460 22.276 -80.397 1.00 32.66 235 GLN A O 1
ATOM 1815 N N . TYR A 1 236 ? 69.604 20.361 -80.459 1.00 39.97 236 TYR A N 1
ATOM 1816 C CA . TYR A 1 236 ? 70.943 20.940 -80.394 1.00 39.97 236 TYR A CA 1
ATOM 1817 C C . TYR A 1 236 ? 71.816 20.137 -81.349 1.00 39.97 236 TYR A C 1
ATOM 1819 O O . TYR A 1 236 ? 72.171 19.011 -81.019 1.00 39.97 236 TYR A O 1
ATOM 1827 N N . LEU A 1 237 ? 72.078 20.704 -82.533 1.00 37.94 237 LEU A N 1
ATOM 1828 C CA . LEU A 1 237 ? 73.277 20.562 -83.379 1.00 37.94 237 LEU A CA 1
ATOM 1829 C C . LEU A 1 237 ? 72.936 21.042 -84.803 1.00 37.94 237 LEU A C 1
ATOM 1831 O O . LEU A 1 237 ? 72.397 20.272 -85.588 1.00 37.94 237 LEU A O 1
ATOM 1835 N N . ASP A 1 238 ? 73.226 22.304 -85.131 1.00 36.91 238 ASP A N 1
ATOM 1836 C CA . ASP A 1 238 ? 74.247 22.669 -86.134 1.00 36.91 238 ASP A CA 1
ATOM 1837 C C . ASP A 1 238 ? 74.258 24.193 -86.395 1.00 36.91 238 ASP A C 1
ATOM 1839 O O . ASP A 1 238 ? 73.216 24.808 -86.608 1.00 36.91 238 ASP A O 1
ATOM 1843 N N . GLY A 1 239 ? 75.460 24.777 -86.415 1.00 33.41 239 GLY A N 1
ATOM 1844 C CA . GLY A 1 239 ? 75.761 25.950 -87.240 1.00 33.41 239 GLY A CA 1
ATOM 1845 C C . GLY A 1 239 ? 75.571 27.347 -86.645 1.00 33.41 239 GLY A C 1
ATOM 1846 O O . GLY A 1 239 ? 74.625 28.049 -86.983 1.00 33.41 239 GLY A O 1
ATOM 1847 N N . THR A 1 240 ? 76.562 27.806 -85.880 1.00 32.72 240 THR A N 1
ATOM 1848 C CA . THR A 1 240 ? 76.979 29.225 -85.804 1.00 32.72 240 THR A CA 1
ATOM 1849 C C . THR A 1 240 ? 77.279 29.809 -87.201 1.00 32.72 240 THR A C 1
ATOM 1851 O O . THR A 1 240 ? 77.561 29.033 -88.122 1.00 32.72 240 THR A O 1
ATOM 1854 N N . PRO A 1 241 ? 77.287 31.147 -87.405 1.00 39.09 241 PRO A N 1
ATOM 1855 C CA . PRO A 1 241 ? 77.672 32.216 -86.463 1.00 39.09 241 PRO A CA 1
ATOM 1856 C C . PRO A 1 241 ? 76.537 33.090 -85.930 1.00 39.09 241 PRO A C 1
ATOM 1858 O O . PRO A 1 241 ? 75.666 33.502 -86.725 1.00 39.09 241 PRO A O 1
#

Foldseek 3Di:
DPVVVVVVVVVVVVCVVVVVVVVVVVVVVVVVVVVVVVVVVVVVVVVVVVVVVVVVVVVVVVVVVVVVVVVVVVVVVVVVVVVVVVVVVVVVVVVVVVVVVVVVVVVVVVVVVVVVVVVVVVVVVVVVVVVVVVVVCQLQDWDKDFPDWDADPVQRKIKTKMAGQGNDKDKDQFDWDDDDDDDFDWACDDDPPDDGIWTDDPDDDDDDPDRDIDTHHHGDIDIDMDGPPPPPPDPDDDDDD

Radius of gyration: 79.22 Å; chains: 1; bounding box: 156×54×214 Å